Protein AF-A0AAV5DEU9-F1 (afdb_monomer_lite)

Foldseek 3Di:
DDDDDDDPDPVVVVVVVVVCCVVVVDPPVDDPLVDLPSLLVVLLPDAPVVLVVQLPPDVSSVVSSPDLVSLVSNVCVVVPDDDPDPDQPPVNVVVQVVCVGSVSVCVPPVVVVVVVVVVVVVVVVVVVVVVVVVVVVVVVVVVVVVVPDDDPDDDPDDDPPPPPPPPPPDDDDPPPPPPPPPPPDDPPPPDDDD

InterPro domains:
  IPR001810 F-box domain [PF12937] (37-77)
  IPR036047 F-box-like domain superfamily [SSF81383] (37-87)
  IPR044184 F-box protein SNE/GID2 [PTHR47750] (28-158)

Organism: NCBI:txid191504

pLDDT: mean 72.48, std 21.19, range [33.69, 97.69]

Sequence (194 aa):
MGAAPRRPDAGVVVELELRLQLLGGGGAAYNINDNADLLAEILARLDGRSLAAASCVCRLWAAVARRDAVWEALCLRHVGGPPAAPAPGPATRAVVAALGGYRRLYRLCLGPALDRLGRAQAQARAHLSLSLSLSLFSIDCYERLGGGGSGPPPPPGGSQRRRRRCSSSASPSTCRDHIADERLSIDDQSRLGP

Secondary structure (DSSP, 8-state):
---------HHHHHHHHHHHHHHSS------GGG-HHHHHHHHHTS-HHHHHHHHTS-HHHHHHHT-HHHHHHHHHHHH--TTTS----HHHHHHHHHHT-HHHHIIIIIHHHHHHHHHHHHHHHHHHHHHHHHHHHHHHHHHHHHTTS--PPPPS---------------SSS-SSSSSSSSSSSSSSS----

Structure (mmCIF, N/CA/C/O backbone):
data_AF-A0AAV5DEU9-F1
#
_entry.id   AF-A0AAV5DEU9-F1
#
loop_
_atom_site.group_PDB
_atom_site.id
_atom_site.type_symbol
_atom_site.label_atom_id
_atom_site.label_alt_id
_atom_site.label_comp_id
_atom_site.label_asym_id
_atom_site.label_entity_id
_atom_site.label_seq_id
_atom_site.pdbx_PDB_ins_code
_atom_site.Cartn_x
_atom_site.Cartn_y
_atom_site.Cartn_z
_atom_site.occupancy
_atom_site.B_iso_or_equiv
_atom_site.auth_seq_id
_atom_site.auth_comp_id
_atom_site.auth_asym_id
_atom_site.auth_atom_id
_atom_site.pdbx_PDB_model_num
ATOM 1 N N . MET A 1 1 ? 74.224 27.278 -32.678 1.00 41.59 1 MET A N 1
ATOM 2 C CA . MET A 1 1 ? 73.472 27.603 -31.448 1.00 41.59 1 MET A CA 1
ATOM 3 C C . MET A 1 1 ? 72.072 27.015 -31.605 1.00 41.59 1 MET A C 1
ATOM 5 O O . MET A 1 1 ? 71.223 27.641 -32.218 1.00 41.59 1 MET A O 1
ATOM 9 N N . GLY A 1 2 ? 71.893 25.741 -31.238 1.00 42.12 2 GLY A N 1
ATOM 10 C CA . GLY A 1 2 ? 70.666 24.979 -31.504 1.00 42.12 2 GLY A CA 1
ATOM 11 C C . GLY A 1 2 ? 69.741 24.980 -30.291 1.00 42.12 2 GLY A C 1
ATOM 12 O O . GLY A 1 2 ? 70.139 24.521 -29.225 1.00 42.12 2 GLY A O 1
ATOM 13 N N . ALA A 1 3 ? 68.525 25.499 -30.450 1.00 43.94 3 ALA A N 1
ATOM 14 C CA . ALA A 1 3 ? 67.478 25.435 -29.438 1.00 43.94 3 ALA A CA 1
ATOM 15 C C . ALA A 1 3 ? 66.626 24.181 -29.681 1.00 43.94 3 ALA A C 1
ATOM 17 O O . ALA A 1 3 ? 65.886 24.100 -30.659 1.00 43.94 3 ALA A O 1
ATOM 18 N N . ALA A 1 4 ? 66.764 23.187 -28.806 1.00 48.53 4 ALA A N 1
ATOM 19 C CA . ALA A 1 4 ? 65.902 22.013 -28.794 1.00 48.53 4 ALA A CA 1
ATOM 20 C C . ALA A 1 4 ? 64.549 22.368 -28.146 1.00 48.53 4 ALA A C 1
ATOM 22 O O . ALA A 1 4 ? 64.541 22.963 -27.063 1.00 48.53 4 ALA A O 1
ATOM 23 N N . PRO A 1 5 ? 63.403 21.996 -28.742 1.00 47.72 5 PRO A N 1
ATOM 24 C CA . PRO A 1 5 ? 62.121 22.130 -28.070 1.00 47.72 5 PRO A CA 1
ATOM 25 C C . PRO A 1 5 ? 62.042 21.095 -26.943 1.00 47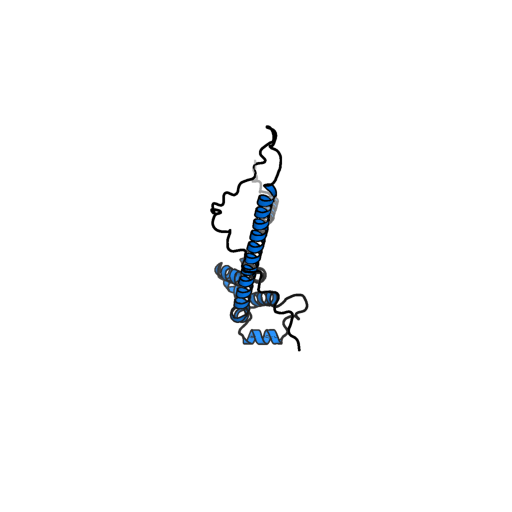.72 5 PRO A C 1
ATOM 27 O O . PRO A 1 5 ? 62.150 19.888 -27.172 1.00 47.72 5 PRO A O 1
ATOM 30 N N . ARG A 1 6 ? 61.874 21.574 -25.706 1.00 51.91 6 ARG A N 1
ATOM 31 C CA . ARG A 1 6 ? 61.597 20.727 -24.544 1.00 51.91 6 ARG A CA 1
ATOM 32 C C . ARG A 1 6 ? 60.280 19.991 -24.781 1.00 51.91 6 ARG A C 1
ATOM 34 O O . ARG A 1 6 ? 59.224 20.613 -24.849 1.00 51.91 6 ARG A O 1
ATOM 41 N N . ARG A 1 7 ? 60.363 18.667 -24.937 1.00 58.84 7 ARG A N 1
ATOM 42 C CA . ARG A 1 7 ? 59.202 17.775 -24.888 1.00 58.84 7 ARG A CA 1
ATOM 43 C C . ARG A 1 7 ? 58.577 17.895 -23.493 1.00 58.84 7 ARG A C 1
ATOM 45 O O . ARG A 1 7 ? 59.328 17.797 -22.526 1.00 58.84 7 ARG A O 1
ATOM 52 N N . PRO A 1 8 ? 57.260 18.111 -23.368 1.00 50.84 8 PRO A N 1
ATOM 53 C CA . PRO A 1 8 ? 56.603 17.999 -22.077 1.00 50.84 8 PRO A CA 1
ATOM 54 C C . PRO A 1 8 ? 56.677 16.541 -21.606 1.00 50.84 8 PRO A C 1
ATOM 56 O O . PRO A 1 8 ? 56.437 15.610 -22.378 1.00 50.84 8 PRO A O 1
ATOM 59 N N . ASP A 1 9 ? 57.063 16.366 -20.347 1.00 51.03 9 ASP A N 1
ATOM 60 C CA . ASP A 1 9 ? 57.244 15.082 -19.685 1.00 51.03 9 ASP A CA 1
ATOM 61 C C . ASP A 1 9 ? 55.947 14.261 -19.715 1.00 51.03 9 ASP A C 1
ATOM 63 O O . ASP A 1 9 ? 54.952 14.595 -19.069 1.00 51.03 9 ASP A O 1
ATOM 67 N N . ALA A 1 10 ? 55.969 13.147 -20.453 1.00 51.91 10 ALA A N 1
ATOM 68 C CA . ALA A 1 10 ? 54.846 12.216 -20.584 1.00 51.91 10 ALA A CA 1
ATOM 69 C C . ALA A 1 10 ? 54.364 11.647 -19.232 1.00 51.91 10 ALA A C 1
ATOM 71 O O . ALA A 1 10 ? 53.233 11.186 -19.134 1.00 51.91 10 ALA A O 1
ATOM 72 N N . GLY A 1 11 ? 55.184 11.719 -18.176 1.00 55.38 11 GLY A N 1
ATOM 73 C CA . GLY A 1 11 ? 54.803 11.309 -16.821 1.00 55.38 11 GLY A CA 1
ATOM 74 C C . GLY A 1 11 ? 53.790 12.242 -16.150 1.00 55.38 11 GLY A C 1
ATOM 75 O O . GLY A 1 11 ? 52.917 11.770 -15.430 1.00 55.38 11 GLY A O 1
ATOM 76 N N . VAL A 1 12 ? 53.836 13.548 -16.437 1.00 55.03 12 VAL A N 1
ATOM 77 C CA . VAL A 1 12 ? 52.898 14.522 -15.846 1.00 55.03 12 VAL A CA 1
ATOM 78 C C . VAL A 1 12 ? 51.528 14.427 -16.513 1.00 55.03 12 VAL A C 1
ATOM 80 O O . VAL A 1 12 ? 50.509 14.637 -15.861 1.00 55.03 12 VAL A O 1
ATOM 83 N N . VAL A 1 13 ? 51.493 14.050 -17.796 1.00 53.91 13 VAL A N 1
ATOM 84 C CA . VAL A 1 13 ? 50.242 13.775 -18.514 1.00 53.91 13 VAL A CA 1
ATOM 85 C C . VAL A 1 13 ? 49.574 12.540 -17.928 1.00 53.91 13 VAL A C 1
ATOM 87 O O . VAL A 1 13 ? 48.403 12.618 -17.599 1.00 53.91 13 VAL A O 1
ATOM 90 N N . VAL A 1 14 ? 50.314 11.451 -17.686 1.00 60.84 14 VAL A N 1
ATOM 91 C CA . VAL A 1 14 ? 49.753 10.242 -17.061 1.00 60.84 14 VAL A CA 1
ATOM 92 C C . VAL A 1 14 ? 49.307 10.511 -15.629 1.00 60.84 14 VAL A C 1
ATOM 94 O O . VAL A 1 14 ? 48.262 10.013 -15.252 1.00 60.84 14 VAL A O 1
ATOM 97 N N . GLU A 1 15 ? 50.012 11.324 -14.839 1.00 61.03 15 GLU A N 1
ATOM 98 C CA . GLU A 1 15 ? 49.572 11.654 -13.477 1.00 61.03 15 GLU A CA 1
ATOM 99 C C . GLU A 1 15 ? 48.370 12.608 -13.450 1.00 61.03 15 GLU A C 1
ATOM 101 O O . GLU A 1 15 ? 47.496 12.465 -12.598 1.00 61.03 15 GLU A O 1
ATOM 106 N N . LEU A 1 16 ? 48.262 13.539 -14.404 1.00 57.25 16 LEU A N 1
ATOM 107 C CA . LEU A 1 16 ? 47.077 14.382 -14.565 1.00 57.25 16 LEU A CA 1
ATOM 108 C C . LEU A 1 16 ? 45.888 13.587 -15.126 1.00 57.25 16 LEU A C 1
ATOM 110 O O . LEU A 1 16 ? 44.764 13.821 -14.698 1.00 57.25 16 LEU A O 1
ATOM 114 N N . GLU A 1 17 ? 46.130 12.617 -16.010 1.00 57.03 17 GLU A N 1
ATOM 115 C CA . GLU A 1 17 ? 45.147 11.655 -16.522 1.00 57.03 17 GLU A CA 1
ATOM 116 C C . GLU A 1 17 ? 44.700 10.697 -15.410 1.00 57.03 17 GLU A C 1
ATOM 118 O O . GLU A 1 17 ? 43.509 10.466 -15.249 1.00 57.03 17 GLU A O 1
ATOM 123 N N . LEU A 1 18 ? 45.624 10.221 -14.567 1.00 59.75 18 LEU A N 1
ATOM 124 C CA . LEU A 1 18 ? 45.350 9.391 -13.391 1.00 59.75 18 LEU A CA 1
ATOM 125 C C . LEU A 1 18 ? 44.600 10.199 -12.326 1.00 59.75 18 LEU A C 1
ATOM 127 O O . LEU A 1 18 ? 43.695 9.682 -11.681 1.00 59.75 18 LEU A O 1
ATOM 131 N N . ARG A 1 19 ? 44.913 11.493 -12.169 1.00 59.94 19 ARG A N 1
ATOM 132 C CA . ARG A 1 19 ? 44.160 12.425 -11.316 1.00 59.94 19 ARG A CA 1
ATOM 133 C C . ARG A 1 19 ? 42.816 12.813 -11.920 1.00 59.94 19 ARG A C 1
ATOM 135 O O . ARG A 1 19 ? 41.892 13.013 -11.150 1.00 59.94 19 ARG A O 1
ATOM 142 N N . LEU A 1 20 ? 42.653 12.862 -13.240 1.00 62.03 20 LEU A N 1
ATOM 143 C CA . LEU A 1 20 ? 41.355 13.001 -13.914 1.00 62.03 20 LEU A CA 1
ATOM 144 C C . LEU A 1 20 ? 40.559 11.691 -13.896 1.00 62.03 20 LEU A C 1
ATOM 146 O O . LEU A 1 20 ? 39.341 11.738 -13.906 1.00 62.03 20 LEU A O 1
ATOM 150 N N . GLN A 1 21 ? 41.204 10.534 -13.783 1.00 58.78 21 GLN A N 1
ATOM 151 C CA . GLN A 1 21 ? 40.562 9.236 -13.559 1.00 58.78 21 GLN A CA 1
ATOM 152 C C . GLN A 1 21 ? 40.243 8.999 -12.074 1.00 58.78 21 GLN A C 1
ATOM 154 O O . GLN A 1 21 ? 39.318 8.256 -11.776 1.00 58.78 21 GLN A O 1
ATOM 159 N N . LEU A 1 22 ? 40.945 9.657 -11.141 1.00 56.88 22 LEU A N 1
ATOM 160 C CA . LEU A 1 22 ? 40.665 9.626 -9.695 1.00 56.88 22 LEU A CA 1
ATOM 161 C C . LEU A 1 22 ? 39.706 10.739 -9.234 1.00 56.88 22 LEU A C 1
ATOM 163 O O . LEU A 1 22 ? 38.904 10.499 -8.339 1.00 56.88 22 LEU A O 1
ATOM 167 N N . LEU A 1 23 ? 39.738 11.934 -9.840 1.00 56.38 23 LEU A N 1
ATOM 168 C CA . LEU A 1 23 ? 38.740 13.000 -9.625 1.00 56.38 23 LEU A CA 1
ATOM 169 C C . LEU A 1 23 ? 37.547 12.910 -10.591 1.00 56.38 23 LEU A C 1
ATOM 171 O O . LEU A 1 23 ? 36.468 13.391 -10.259 1.00 56.38 23 LEU A O 1
ATOM 175 N N . GLY A 1 24 ? 37.718 12.310 -11.769 1.00 51.12 24 GLY A N 1
ATOM 176 C CA . GLY A 1 24 ? 36.648 11.994 -12.731 1.00 51.12 24 GLY A CA 1
ATOM 177 C C . GLY A 1 24 ? 36.222 10.523 -12.697 1.00 51.12 24 GLY A C 1
ATOM 178 O O . GLY A 1 24 ? 35.394 10.090 -13.497 1.00 51.12 24 GLY A O 1
ATOM 179 N N . GLY A 1 25 ? 36.750 9.759 -11.740 1.00 50.16 25 GLY A N 1
ATOM 180 C CA . GLY A 1 25 ? 36.356 8.392 -11.431 1.00 50.16 25 GLY A CA 1
ATOM 181 C C . GLY A 1 25 ? 35.043 8.348 -10.674 1.00 50.16 25 GLY A C 1
ATOM 182 O O . GLY A 1 25 ? 35.015 8.159 -9.464 1.00 50.16 25 GLY A O 1
ATOM 183 N N . GLY A 1 26 ? 33.950 8.494 -11.416 1.00 51.03 26 GLY A N 1
ATOM 184 C CA . GLY A 1 26 ? 32.747 7.721 -11.139 1.00 51.03 26 GLY A CA 1
ATOM 185 C C . GLY A 1 26 ? 32.081 7.996 -9.798 1.00 51.03 26 GLY A C 1
ATOM 186 O O . GLY A 1 26 ? 31.628 7.065 -9.138 1.00 51.03 26 GLY A O 1
ATOM 187 N N . GLY A 1 27 ? 31.896 9.265 -9.441 1.00 54.03 27 GLY A N 1
ATOM 188 C CA . GLY A 1 27 ? 30.709 9.636 -8.679 1.00 54.03 27 GLY A CA 1
ATOM 189 C C . GLY A 1 27 ? 29.481 9.395 -9.556 1.00 54.03 27 GLY A C 1
ATOM 190 O O . GLY A 1 27 ? 28.853 10.352 -9.997 1.00 54.03 27 GLY A O 1
ATOM 191 N N . ALA A 1 28 ? 29.187 8.134 -9.893 1.00 63.53 28 ALA A N 1
ATOM 192 C CA . ALA A 1 28 ? 27.924 7.763 -10.493 1.00 63.53 28 ALA A CA 1
ATOM 193 C C . ALA A 1 28 ? 26.878 8.222 -9.486 1.00 63.53 28 ALA A C 1
ATOM 195 O O . ALA A 1 28 ? 26.737 7.629 -8.415 1.00 63.53 28 ALA A O 1
ATOM 196 N N . ALA A 1 29 ? 26.248 9.362 -9.773 1.00 70.88 29 ALA A N 1
ATOM 197 C CA . ALA A 1 29 ? 25.162 9.866 -8.965 1.00 70.88 29 ALA A CA 1
ATOM 198 C C . ALA A 1 29 ? 24.186 8.703 -8.825 1.00 70.88 29 ALA A C 1
ATOM 200 O O . ALA A 1 29 ? 23.680 8.199 -9.828 1.00 70.88 29 ALA A O 1
ATOM 201 N N . TYR A 1 30 ? 24.024 8.208 -7.598 1.00 81.12 30 TYR A N 1
ATOM 202 C CA . TYR A 1 30 ? 23.186 7.052 -7.354 1.00 81.12 30 TYR A CA 1
ATOM 203 C C . TYR A 1 30 ? 21.778 7.428 -7.811 1.00 81.12 30 TYR A C 1
ATOM 205 O O . TYR A 1 30 ? 21.137 8.327 -7.264 1.00 81.12 30 TYR A O 1
ATOM 213 N N . ASN A 1 31 ? 21.300 6.785 -8.868 1.00 87.12 31 ASN A N 1
ATOM 214 C CA . ASN A 1 31 ? 19.936 6.969 -9.308 1.00 87.12 31 ASN A CA 1
ATOM 215 C C . ASN A 1 31 ? 19.139 5.770 -8.817 1.00 87.12 31 ASN A C 1
ATOM 217 O O . ASN A 1 31 ? 19.378 4.624 -9.198 1.00 87.12 31 ASN A O 1
ATOM 221 N N . ILE A 1 32 ? 18.162 6.038 -7.956 1.00 88.69 32 ILE A N 1
ATOM 222 C CA . ILE A 1 32 ? 17.246 5.015 -7.442 1.00 88.69 32 ILE A CA 1
ATOM 223 C C . ILE A 1 32 ? 16.530 4.258 -8.573 1.00 88.69 32 ILE A C 1
ATOM 225 O O . ILE A 1 32 ? 16.132 3.110 -8.401 1.00 88.69 32 ILE A O 1
ATOM 229 N N . ASN A 1 33 ? 16.400 4.882 -9.747 1.00 91.38 33 ASN A N 1
ATOM 230 C CA . ASN A 1 33 ? 15.772 4.284 -10.919 1.00 91.38 33 ASN A CA 1
ATOM 231 C C . ASN A 1 33 ? 16.645 3.231 -11.622 1.00 91.38 33 ASN A C 1
ATOM 233 O O . ASN A 1 33 ? 16.109 2.442 -12.394 1.00 91.38 33 ASN A O 1
ATOM 237 N N . ASP A 1 34 ? 17.946 3.168 -11.341 1.00 92.50 34 ASP A N 1
ATOM 238 C CA . ASP A 1 34 ? 18.833 2.175 -11.966 1.00 92.50 34 ASP A CA 1
ATOM 239 C C . ASP A 1 34 ? 18.711 0.798 -11.296 1.00 92.50 34 ASP A C 1
ATOM 241 O O . ASP A 1 34 ? 19.109 -0.220 -11.855 1.00 92.50 34 ASP A O 1
ATOM 245 N N . ASN A 1 35 ? 18.106 0.746 -10.105 1.00 91.56 35 ASN A N 1
ATOM 246 C CA . ASN A 1 35 ? 18.020 -0.452 -9.280 1.00 91.56 35 ASN A CA 1
ATOM 247 C C . ASN A 1 35 ? 16.555 -0.823 -9.020 1.00 91.56 35 ASN A C 1
ATOM 249 O O . ASN A 1 35 ? 15.957 -0.445 -8.010 1.00 91.56 35 ASN A O 1
ATOM 253 N N . ALA A 1 36 ? 15.964 -1.596 -9.934 1.00 92.62 36 ALA A N 1
ATOM 254 C CA . ALA A 1 36 ? 14.559 -1.999 -9.844 1.00 92.62 36 ALA A CA 1
ATOM 255 C C . ALA A 1 36 ? 14.241 -2.862 -8.608 1.00 92.62 36 ALA A C 1
ATOM 257 O O . ALA A 1 36 ? 13.103 -2.846 -8.136 1.00 92.62 36 ALA A O 1
ATOM 258 N N . ASP A 1 37 ? 15.222 -3.600 -8.085 1.00 92.50 37 ASP A N 1
ATOM 259 C CA . ASP A 1 37 ? 15.049 -4.459 -6.909 1.00 92.50 37 ASP A CA 1
ATOM 260 C C . ASP A 1 37 ? 15.033 -3.646 -5.612 1.00 92.50 37 ASP A C 1
ATOM 262 O O . ASP A 1 37 ? 14.135 -3.829 -4.791 1.00 92.50 37 ASP A O 1
ATOM 266 N N . LEU A 1 38 ? 15.930 -2.658 -5.481 1.00 93.25 38 LEU A N 1
ATOM 267 C CA . LEU A 1 38 ? 15.875 -1.681 -4.387 1.00 93.25 38 LEU A CA 1
ATOM 268 C C . LEU A 1 38 ? 14.555 -0.907 -4.416 1.00 93.25 38 LEU A C 1
ATOM 270 O O . LEU A 1 38 ? 13.908 -0.731 -3.384 1.00 93.25 38 LEU A O 1
ATOM 274 N N . LEU A 1 39 ? 14.112 -0.491 -5.606 1.00 95.06 39 LEU A N 1
ATOM 275 C CA . LEU A 1 39 ? 12.820 0.166 -5.756 1.00 95.06 39 LEU A CA 1
ATOM 276 C C . LEU A 1 39 ? 11.667 -0.757 -5.325 1.00 95.06 39 LEU A C 1
ATOM 278 O O . LEU A 1 39 ? 10.753 -0.304 -4.639 1.00 95.06 39 LEU A O 1
ATOM 282 N N . ALA A 1 40 ? 11.706 -2.046 -5.675 1.00 94.19 40 ALA A N 1
ATOM 283 C CA . ALA A 1 40 ? 10.691 -3.014 -5.259 1.00 94.19 40 ALA A CA 1
ATOM 284 C C . ALA A 1 40 ? 10.647 -3.178 -3.733 1.00 94.19 40 ALA A C 1
ATOM 286 O O . ALA A 1 40 ? 9.559 -3.212 -3.158 1.00 94.19 40 ALA A O 1
ATOM 287 N N . GLU A 1 41 ? 11.805 -3.220 -3.076 1.00 93.81 41 GLU A N 1
ATOM 288 C CA . GLU A 1 41 ? 11.908 -3.324 -1.619 1.00 93.81 41 GLU A CA 1
ATOM 289 C C . GLU A 1 41 ? 11.364 -2.074 -0.910 1.00 93.81 41 GLU A C 1
ATOM 291 O O . GLU A 1 41 ? 10.638 -2.171 0.082 1.00 93.81 41 GLU A O 1
ATOM 296 N N . ILE A 1 42 ? 11.667 -0.884 -1.437 1.00 93.75 42 ILE A N 1
ATOM 297 C CA . ILE A 1 42 ? 11.144 0.383 -0.911 1.00 93.75 42 ILE A CA 1
ATOM 298 C C . ILE A 1 42 ? 9.624 0.435 -1.080 1.00 93.75 42 ILE A C 1
ATOM 300 O O . ILE A 1 42 ? 8.905 0.709 -0.117 1.00 93.75 42 ILE A O 1
ATOM 304 N N . LEU A 1 43 ? 9.116 0.122 -2.276 1.00 94.44 43 LEU A N 1
ATOM 305 C CA . LEU A 1 43 ? 7.679 0.124 -2.546 1.00 94.44 43 LEU A CA 1
ATOM 306 C C . LEU A 1 43 ? 6.932 -0.934 -1.719 1.00 94.44 43 LEU A C 1
ATOM 308 O O . LEU A 1 43 ? 5.803 -0.682 -1.305 1.00 94.44 43 LEU A O 1
ATOM 312 N N . ALA A 1 44 ? 7.560 -2.070 -1.403 1.00 92.00 44 ALA A N 1
ATOM 313 C CA . ALA A 1 44 ? 6.980 -3.109 -0.548 1.00 92.00 44 ALA A CA 1
ATOM 314 C C . ALA A 1 44 ? 6.750 -2.643 0.901 1.00 92.00 44 ALA A C 1
ATOM 316 O O . ALA A 1 44 ? 5.904 -3.195 1.607 1.00 92.00 44 ALA A O 1
ATOM 317 N N . ARG A 1 45 ? 7.464 -1.601 1.353 1.00 91.50 45 ARG A N 1
ATOM 318 C CA . ARG A 1 45 ? 7.258 -0.992 2.676 1.00 91.50 45 ARG A CA 1
ATOM 319 C C . ARG A 1 45 ? 6.091 -0.005 2.709 1.00 91.50 45 ARG A C 1
ATOM 321 O O . ARG A 1 45 ? 5.628 0.319 3.801 1.00 91.50 45 ARG A O 1
ATOM 328 N N . LEU A 1 46 ? 5.564 0.430 1.568 1.00 91.75 46 LEU A N 1
ATOM 329 C CA . LEU A 1 46 ? 4.450 1.377 1.519 1.00 91.75 46 LEU A CA 1
ATOM 330 C C . LEU A 1 46 ? 3.098 0.712 1.827 1.00 91.75 46 LEU A C 1
ATOM 332 O O . LEU A 1 46 ? 2.958 -0.512 1.847 1.00 91.75 46 LEU A O 1
ATOM 336 N N . ASP A 1 47 ? 2.085 1.521 2.124 1.00 90.06 47 ASP A N 1
ATOM 337 C CA . ASP A 1 47 ? 0.682 1.105 2.126 1.00 90.06 47 ASP A CA 1
ATOM 338 C C . ASP A 1 47 ? 0.080 1.211 0.712 1.00 90.06 47 ASP A C 1
ATOM 340 O O . ASP A 1 47 ? 0.643 1.843 -0.184 1.00 90.06 47 ASP A O 1
ATOM 344 N N . GLY A 1 48 ? -1.086 0.596 0.494 1.00 90.00 48 GLY A N 1
ATOM 345 C CA . GLY A 1 48 ? -1.676 0.504 -0.843 1.00 90.00 48 GLY A CA 1
ATOM 346 C C . GLY A 1 48 ? -1.987 1.859 -1.488 1.00 90.00 48 GLY A C 1
ATOM 347 O O . GLY A 1 48 ? -1.891 1.974 -2.710 1.00 90.00 48 GLY A O 1
ATOM 348 N N . ARG A 1 49 ? -2.316 2.896 -0.699 1.00 90.69 49 ARG A N 1
ATOM 349 C CA . ARG A 1 49 ? -2.594 4.241 -1.233 1.00 90.69 49 ARG A CA 1
ATOM 350 C C . ARG A 1 49 ? -1.308 4.936 -1.663 1.00 90.69 49 ARG A C 1
ATOM 352 O O . ARG A 1 49 ? -1.247 5.467 -2.771 1.00 90.69 49 ARG A O 1
ATOM 359 N N . SER A 1 50 ? -0.267 4.874 -0.835 1.00 93.69 50 SER A N 1
ATOM 360 C CA . SER A 1 50 ? 1.045 5.436 -1.179 1.00 93.69 50 SER A CA 1
ATOM 361 C C . SER A 1 50 ? 1.679 4.726 -2.372 1.00 93.69 50 SER A C 1
ATOM 363 O O . SER A 1 50 ? 2.283 5.374 -3.219 1.00 93.69 50 SER A O 1
ATOM 365 N N . LEU A 1 51 ? 1.485 3.413 -2.503 1.00 93.56 51 LEU A N 1
ATOM 366 C CA . LEU A 1 51 ? 1.951 2.648 -3.659 1.00 93.56 51 LEU A CA 1
ATOM 367 C C . LEU A 1 51 ? 1.231 3.076 -4.952 1.00 93.56 51 LEU A C 1
ATOM 369 O O . LEU A 1 51 ? 1.868 3.205 -5.999 1.00 93.56 51 LEU A O 1
ATOM 373 N N . ALA A 1 52 ? -0.073 3.374 -4.885 1.00 92.31 52 ALA A N 1
ATOM 374 C CA . ALA A 1 52 ? -0.805 3.943 -6.016 1.00 92.31 52 ALA A CA 1
ATOM 375 C C . ALA A 1 52 ? -0.251 5.321 -6.419 1.00 92.31 52 ALA A C 1
ATOM 377 O O . ALA A 1 52 ? 0.004 5.543 -7.600 1.00 92.31 52 ALA A O 1
ATOM 378 N N . ALA A 1 53 ? 0.019 6.206 -5.456 1.00 96.31 53 ALA A N 1
ATOM 379 C CA . ALA A 1 53 ? 0.641 7.503 -5.729 1.00 96.31 53 ALA A CA 1
ATOM 380 C C . ALA A 1 53 ? 2.055 7.357 -6.326 1.00 96.31 53 ALA A C 1
ATOM 382 O O . ALA A 1 53 ? 2.379 7.999 -7.323 1.00 96.31 53 ALA A O 1
ATOM 383 N N . ALA A 1 54 ? 2.871 6.452 -5.780 1.00 95.12 54 ALA A N 1
ATOM 384 C CA . ALA A 1 54 ? 4.215 6.156 -6.271 1.00 95.12 54 ALA A CA 1
ATOM 385 C C . ALA A 1 54 ? 4.202 5.628 -7.717 1.00 95.12 54 ALA A C 1
ATOM 387 O O . ALA A 1 54 ? 5.070 5.967 -8.520 1.00 95.12 54 ALA A O 1
ATOM 388 N N . SER A 1 55 ? 3.180 4.853 -8.093 1.00 95.00 55 SER A N 1
ATOM 389 C CA . SER A 1 55 ? 3.028 4.357 -9.465 1.00 95.00 55 SER A CA 1
ATOM 390 C C . SER A 1 55 ? 2.837 5.470 -10.506 1.00 95.00 55 SER A C 1
ATOM 392 O O . SER A 1 55 ? 3.077 5.239 -11.689 1.00 95.00 55 SER A O 1
ATOM 394 N N . CYS A 1 56 ? 2.460 6.678 -10.080 1.00 96.19 56 CYS A N 1
ATOM 395 C CA . CYS A 1 56 ? 2.271 7.833 -10.954 1.00 96.19 56 CYS A CA 1
ATOM 396 C C . CYS A 1 56 ? 3.563 8.624 -11.220 1.00 96.19 56 CYS A C 1
ATOM 398 O O . CYS A 1 56 ? 3.546 9.516 -12.061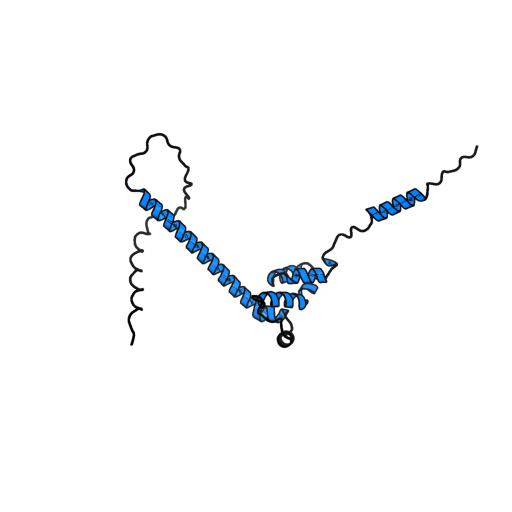 1.00 96.19 56 CYS A O 1
ATOM 400 N N . VAL A 1 57 ? 4.671 8.321 -10.530 1.00 95.94 57 VAL A N 1
ATOM 401 C CA . VAL A 1 57 ? 5.923 9.094 -10.639 1.00 95.94 57 VAL A CA 1
ATOM 402 C C . VAL A 1 57 ? 6.558 8.940 -12.022 1.00 95.94 57 VAL A C 1
ATOM 404 O O . VAL A 1 57 ? 6.882 9.925 -12.679 1.00 95.94 57 VAL A O 1
ATOM 407 N N . CYS A 1 58 ? 6.743 7.701 -12.484 1.00 95.19 58 CYS A N 1
ATOM 408 C CA . CYS A 1 58 ? 7.271 7.405 -13.815 1.00 95.19 58 CYS A CA 1
ATOM 409 C C . CYS A 1 58 ? 6.914 5.973 -14.253 1.00 95.19 58 CYS A C 1
ATOM 411 O O . CYS A 1 58 ? 6.400 5.166 -13.474 1.00 95.19 58 CYS A O 1
ATOM 413 N N . ARG A 1 59 ? 7.216 5.619 -15.511 1.00 96.00 59 ARG A N 1
ATOM 414 C CA . ARG A 1 59 ? 6.873 4.297 -16.077 1.00 96.00 59 ARG A CA 1
ATOM 415 C C . ARG A 1 59 ? 7.561 3.136 -15.352 1.00 96.00 59 ARG A C 1
ATOM 417 O O . ARG A 1 59 ? 6.947 2.078 -15.219 1.00 96.00 59 ARG A O 1
ATOM 424 N N . LEU A 1 60 ? 8.794 3.333 -14.877 1.00 95.88 60 LEU A N 1
ATOM 425 C CA . LEU A 1 60 ? 9.526 2.324 -14.109 1.00 95.88 60 LEU A CA 1
ATOM 426 C C . LEU A 1 60 ? 8.823 2.043 -12.780 1.00 95.88 60 LEU A C 1
ATOM 428 O O . LEU A 1 60 ? 8.519 0.892 -12.482 1.00 95.88 60 LEU A O 1
ATOM 432 N N . TRP A 1 61 ? 8.499 3.088 -12.020 1.00 97.00 61 TRP A N 1
ATOM 433 C CA . TRP A 1 61 ? 7.799 2.957 -10.743 1.00 97.00 61 TRP A CA 1
ATOM 434 C C . TRP A 1 61 ? 6.434 2.311 -10.935 1.00 97.00 61 TRP A C 1
ATOM 436 O O . TRP A 1 61 ? 6.079 1.394 -10.200 1.00 97.00 61 TRP A O 1
ATOM 446 N N . ALA A 1 62 ? 5.713 2.694 -11.992 1.00 96.12 62 ALA A N 1
ATOM 447 C CA . ALA A 1 62 ? 4.468 2.044 -12.375 1.00 96.12 62 ALA A CA 1
ATOM 448 C C . ALA A 1 62 ? 4.654 0.541 -12.652 1.00 96.12 62 ALA A C 1
ATOM 450 O O . ALA A 1 62 ? 3.809 -0.266 -12.269 1.00 96.12 62 ALA A O 1
ATOM 451 N N . ALA A 1 63 ? 5.735 0.150 -13.333 1.00 96.00 63 ALA A N 1
ATOM 452 C CA . ALA A 1 63 ? 6.031 -1.248 -13.636 1.00 96.00 63 ALA A CA 1
ATOM 453 C C . ALA A 1 63 ? 6.411 -2.048 -12.384 1.00 96.00 63 ALA A C 1
ATOM 455 O O . ALA A 1 63 ? 5.882 -3.141 -12.185 1.00 96.00 63 ALA A O 1
ATOM 456 N N . VAL A 1 64 ? 7.262 -1.496 -11.517 1.00 95.62 64 VAL A N 1
ATOM 457 C CA . VAL A 1 64 ? 7.678 -2.151 -10.270 1.00 95.62 64 VAL A CA 1
ATOM 458 C C . VAL A 1 64 ? 6.507 -2.266 -9.292 1.00 95.62 64 VAL A C 1
ATOM 460 O O . VAL A 1 64 ? 6.264 -3.347 -8.766 1.00 95.62 64 VAL A O 1
ATOM 463 N N . ALA A 1 65 ? 5.696 -1.217 -9.146 1.00 95.19 65 ALA A N 1
ATOM 464 C CA . ALA A 1 65 ? 4.483 -1.216 -8.327 1.00 95.19 65 ALA A CA 1
ATOM 465 C C . ALA A 1 65 ? 3.428 -2.249 -8.775 1.00 95.19 65 ALA A C 1
ATOM 467 O O . ALA A 1 65 ? 2.533 -2.602 -8.007 1.00 95.19 65 ALA A O 1
ATOM 468 N N . ARG A 1 66 ? 3.494 -2.745 -10.018 1.00 92.44 66 ARG A N 1
ATOM 469 C CA . ARG A 1 66 ? 2.602 -3.805 -10.519 1.00 92.44 66 ARG A CA 1
ATOM 470 C C . ARG A 1 66 ? 3.099 -5.221 -10.226 1.00 92.44 66 ARG A C 1
ATOM 472 O O . ARG A 1 66 ? 2.308 -6.144 -10.393 1.00 92.44 66 ARG A O 1
ATOM 479 N N . ARG A 1 67 ? 4.359 -5.410 -9.819 1.00 93.56 67 ARG A N 1
ATOM 480 C CA . ARG A 1 67 ? 4.920 -6.739 -9.526 1.00 93.56 67 ARG A CA 1
ATOM 481 C C . ARG A 1 67 ? 4.208 -7.355 -8.323 1.00 93.56 67 ARG A C 1
ATOM 483 O O . ARG A 1 67 ? 4.112 -6.721 -7.275 1.00 93.56 67 ARG A O 1
ATOM 490 N N . ASP A 1 68 ? 3.770 -8.606 -8.448 1.00 90.75 68 ASP A N 1
ATOM 491 C CA . ASP A 1 68 ? 3.033 -9.293 -7.379 1.00 90.75 68 ASP A CA 1
ATOM 492 C C . ASP A 1 68 ? 3.853 -9.467 -6.094 1.00 90.75 68 ASP A C 1
ATOM 494 O O . ASP A 1 68 ? 3.274 -9.405 -5.017 1.00 90.75 68 ASP A O 1
ATOM 498 N N . ALA A 1 69 ? 5.184 -9.575 -6.178 1.00 90.19 69 ALA A N 1
ATOM 499 C CA . ALA A 1 69 ? 6.065 -9.667 -5.007 1.00 90.19 69 ALA A CA 1
ATOM 500 C C . ALA A 1 69 ? 5.946 -8.452 -4.061 1.00 90.19 69 ALA A C 1
ATOM 502 O O . ALA A 1 69 ? 5.997 -8.599 -2.841 1.00 90.19 69 ALA A O 1
ATOM 503 N N . VAL A 1 70 ? 5.726 -7.252 -4.615 1.00 93.75 70 VAL A N 1
ATOM 504 C CA . VAL A 1 70 ? 5.521 -6.026 -3.823 1.00 93.75 70 VAL A CA 1
ATOM 505 C C . VAL A 1 70 ? 4.206 -6.117 -3.045 1.00 93.75 70 VAL A C 1
ATOM 507 O O . VAL A 1 70 ? 4.139 -5.774 -1.865 1.00 93.75 70 VAL A O 1
ATOM 510 N N . TRP A 1 71 ? 3.159 -6.636 -3.692 1.00 92.38 71 TRP A N 1
ATOM 511 C CA . TRP A 1 71 ? 1.854 -6.844 -3.067 1.00 92.38 71 TRP A CA 1
ATOM 512 C C . TRP A 1 71 ? 1.853 -8.021 -2.089 1.00 92.38 71 TRP A C 1
ATOM 514 O O . TRP A 1 71 ? 1.151 -7.944 -1.088 1.00 92.38 71 TRP A O 1
ATOM 524 N N . GLU A 1 72 ? 2.630 -9.077 -2.334 1.00 90.81 72 GLU A N 1
ATOM 525 C CA . GLU A 1 72 ? 2.821 -10.201 -1.410 1.00 90.81 72 GLU A CA 1
ATOM 526 C C . GLU A 1 72 ? 3.396 -9.706 -0.086 1.00 90.81 72 GLU A C 1
ATOM 528 O O . GLU A 1 72 ? 2.768 -9.889 0.955 1.00 90.81 72 GLU A O 1
ATOM 533 N N . ALA A 1 73 ? 4.525 -8.991 -0.126 1.00 89.50 73 ALA A N 1
ATOM 534 C CA . ALA A 1 73 ? 5.149 -8.416 1.063 1.00 89.50 73 ALA A CA 1
ATOM 535 C C . ALA A 1 73 ? 4.185 -7.496 1.834 1.00 89.50 73 ALA A C 1
ATOM 537 O O . ALA A 1 73 ? 4.073 -7.582 3.060 1.00 89.50 73 ALA A O 1
ATOM 538 N N . LEU A 1 74 ? 3.419 -6.674 1.110 1.00 88.44 74 LEU A N 1
ATOM 539 C CA . LEU A 1 74 ? 2.389 -5.827 1.699 1.00 88.44 74 LEU A CA 1
ATOM 540 C C . LEU A 1 74 ? 1.293 -6.668 2.371 1.00 88.44 74 LEU A C 1
ATOM 542 O O . LEU A 1 74 ? 0.948 -6.404 3.521 1.00 88.44 74 LEU A O 1
ATOM 546 N N . CYS A 1 75 ? 0.735 -7.675 1.699 1.00 87.94 75 CYS A N 1
ATOM 547 C CA . CYS A 1 75 ? -0.335 -8.514 2.247 1.00 87.94 75 CYS A CA 1
ATOM 548 C C . CYS A 1 75 ? 0.134 -9.293 3.483 1.00 87.94 75 CYS A C 1
ATOM 550 O O . CYS A 1 75 ? -0.560 -9.304 4.500 1.00 87.94 75 CYS A O 1
ATOM 552 N N . LEU A 1 76 ? 1.328 -9.884 3.423 1.00 85.81 76 LEU A N 1
ATOM 553 C CA . LEU A 1 76 ? 1.906 -10.656 4.521 1.00 85.81 76 LEU A CA 1
ATOM 554 C C . LEU A 1 76 ? 2.197 -9.799 5.750 1.00 85.81 76 LEU A C 1
ATOM 556 O O . LEU A 1 76 ? 2.038 -10.290 6.859 1.00 85.81 76 LEU A O 1
ATOM 560 N N . ARG A 1 77 ? 2.518 -8.511 5.592 1.00 83.19 77 ARG A N 1
ATOM 561 C CA . ARG A 1 77 ? 2.648 -7.593 6.735 1.00 83.19 77 ARG A CA 1
ATOM 562 C C . ARG A 1 77 ? 1.335 -7.386 7.494 1.00 83.19 77 ARG A C 1
ATOM 564 O O . ARG A 1 77 ? 1.360 -7.171 8.698 1.00 83.19 77 ARG A O 1
ATOM 571 N N . HIS A 1 78 ? 0.199 -7.394 6.798 1.00 76.88 78 HIS A N 1
ATOM 572 C CA . HIS A 1 78 ? -1.103 -7.148 7.429 1.00 76.88 78 HIS A CA 1
ATOM 573 C C . HIS A 1 78 ? -1.745 -8.430 7.971 1.00 76.88 78 HIS A C 1
ATOM 575 O O . HIS A 1 78 ? -2.492 -8.366 8.942 1.00 76.88 78 HIS A O 1
ATOM 581 N N . VAL A 1 79 ? -1.475 -9.579 7.344 1.00 67.69 79 VAL A N 1
ATOM 582 C CA . VAL A 1 79 ? -1.992 -10.892 7.775 1.00 67.69 79 VAL A CA 1
ATOM 583 C C . VAL A 1 79 ? -1.055 -11.563 8.788 1.00 67.69 79 VAL A C 1
ATOM 585 O O . VAL A 1 79 ? -1.513 -12.287 9.669 1.00 67.69 79 VAL A O 1
ATOM 588 N N . GLY A 1 80 ? 0.246 -11.282 8.715 1.00 58.25 80 GLY A N 1
ATOM 589 C CA . GLY A 1 80 ? 1.251 -11.661 9.703 1.00 58.25 80 GLY A CA 1
ATOM 590 C C . GLY A 1 80 ? 1.160 -10.785 10.949 1.00 58.25 80 GLY A C 1
ATOM 591 O O . GLY A 1 80 ? 1.996 -9.914 11.170 1.00 58.25 80 GLY A O 1
ATOM 592 N N . GLY A 1 81 ? 0.126 -11.012 11.761 1.00 55.78 81 GLY A N 1
ATOM 593 C CA . GLY A 1 81 ? 0.149 -10.652 13.182 1.00 55.78 81 GLY A CA 1
ATOM 594 C C . GLY A 1 81 ? 1.253 -11.421 13.943 1.00 55.78 81 GLY A C 1
ATOM 595 O O . GLY A 1 81 ? 1.959 -12.207 13.316 1.00 55.78 81 GLY A O 1
ATOM 596 N N . PRO A 1 82 ? 1.423 -11.196 15.267 1.00 45.41 82 PRO A N 1
ATOM 597 C CA . PRO A 1 82 ? 2.579 -11.620 16.092 1.00 45.41 82 PRO A CA 1
ATOM 598 C C . PRO A 1 82 ? 3.046 -13.072 15.846 1.00 45.41 82 PRO A C 1
ATOM 600 O O . PRO A 1 82 ? 2.228 -13.869 15.398 1.00 45.41 82 PRO A O 1
ATOM 603 N N . PRO A 1 83 ? 4.319 -13.429 16.158 1.00 48.12 83 PRO A N 1
ATOM 604 C CA . PRO A 1 83 ? 5.167 -14.466 15.518 1.00 48.12 83 PRO A CA 1
ATOM 605 C C . PRO A 1 83 ? 4.705 -15.932 15.683 1.00 48.12 83 PRO A C 1
ATOM 607 O O . PRO A 1 83 ? 5.465 -16.810 16.076 1.00 48.12 83 PRO A O 1
ATOM 610 N N . ALA A 1 84 ? 3.444 -16.206 15.383 1.00 46.72 84 ALA A N 1
ATOM 611 C CA . ALA A 1 84 ? 2.781 -17.495 15.491 1.00 46.72 84 ALA A CA 1
ATOM 612 C C . ALA A 1 84 ? 2.009 -17.853 14.209 1.00 46.72 84 ALA A C 1
ATOM 614 O O . ALA A 1 84 ? 1.556 -18.987 14.072 1.00 46.72 84 ALA A O 1
ATOM 615 N N . ALA A 1 85 ? 1.863 -16.924 13.255 1.00 55.19 85 ALA A N 1
ATOM 616 C CA . ALA A 1 85 ? 1.287 -17.240 11.956 1.00 55.19 85 ALA A CA 1
ATOM 617 C C . ALA A 1 85 ? 2.347 -17.946 11.086 1.00 55.19 85 ALA A C 1
ATOM 619 O O . ALA A 1 85 ? 3.384 -17.340 10.794 1.00 55.19 85 ALA A O 1
ATOM 620 N N . PRO A 1 86 ? 2.130 -19.210 10.673 1.00 55.19 86 PRO A N 1
ATOM 621 C CA . PRO A 1 86 ? 3.052 -19.889 9.778 1.00 55.19 86 PRO A CA 1
ATOM 622 C C . PRO A 1 86 ? 3.161 -19.098 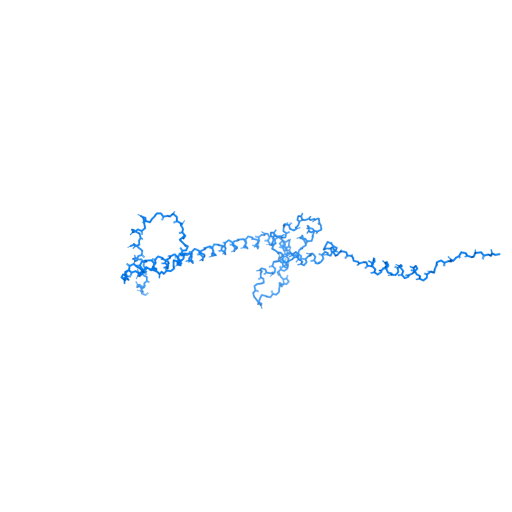8.473 1.00 55.19 86 PRO A C 1
ATOM 624 O O . PRO A 1 86 ? 2.166 -18.566 7.970 1.00 55.19 86 PRO A O 1
ATOM 627 N N . ALA A 1 87 ? 4.379 -19.028 7.931 1.00 62.62 87 ALA A N 1
ATOM 628 C CA . ALA A 1 87 ? 4.632 -18.480 6.605 1.00 62.62 87 ALA A CA 1
ATOM 629 C C . ALA A 1 87 ? 3.589 -19.022 5.607 1.00 62.62 87 ALA A C 1
ATOM 631 O O . ALA A 1 87 ? 3.188 -20.183 5.736 1.00 62.62 87 ALA A O 1
ATOM 632 N N . PRO A 1 88 ? 3.139 -18.213 4.630 1.00 65.25 88 PRO A N 1
ATOM 633 C CA . PRO A 1 88 ? 2.091 -18.600 3.693 1.00 65.25 88 PRO A CA 1
ATOM 634 C C . PRO A 1 88 ? 2.419 -19.959 3.068 1.00 65.25 88 PRO A C 1
ATOM 636 O O . PRO A 1 88 ? 3.333 -20.092 2.250 1.00 65.25 88 PRO A O 1
ATOM 639 N N . GLY A 1 89 ? 1.683 -20.987 3.498 1.00 71.25 89 GLY A N 1
ATOM 640 C CA . GLY A 1 89 ? 1.864 -22.343 3.005 1.00 71.25 89 GLY A CA 1
ATOM 641 C C . GLY A 1 89 ? 1.519 -22.425 1.514 1.00 71.25 89 GLY A C 1
ATOM 642 O O . GLY A 1 89 ? 0.808 -21.557 0.995 1.00 71.25 89 GLY A O 1
ATOM 643 N N . PRO A 1 90 ? 1.955 -23.476 0.805 1.00 74.50 90 PRO A N 1
ATOM 644 C CA . PRO A 1 90 ? 1.714 -23.632 -0.633 1.00 74.50 90 PRO A CA 1
ATOM 645 C C . PRO A 1 90 ? 0.227 -23.514 -1.015 1.00 74.50 90 PRO A C 1
ATOM 647 O O . PRO A 1 90 ? -0.096 -22.953 -2.059 1.00 74.50 90 PRO A O 1
ATOM 650 N N . ALA A 1 91 ? -0.685 -23.931 -0.130 1.00 77.75 91 ALA A N 1
ATOM 651 C CA . ALA A 1 91 ? -2.127 -23.771 -0.309 1.00 77.75 91 ALA A CA 1
ATOM 652 C C . ALA A 1 91 ? -2.574 -22.298 -0.394 1.00 77.75 91 ALA A C 1
ATOM 654 O O . ALA A 1 91 ? -3.393 -21.950 -1.241 1.00 77.75 91 ALA A O 1
ATOM 655 N N . THR A 1 92 ? -2.013 -21.409 0.432 1.00 81.44 92 THR A N 1
ATOM 656 C CA . THR A 1 92 ? -2.344 -19.974 0.380 1.00 81.44 92 THR A CA 1
ATOM 657 C C . THR A 1 92 ? -1.884 -19.352 -0.933 1.00 81.44 92 THR A C 1
ATOM 659 O O . THR A 1 92 ? -2.659 -18.647 -1.575 1.00 81.44 92 THR A O 1
ATOM 662 N N . ARG A 1 93 ? -0.675 -19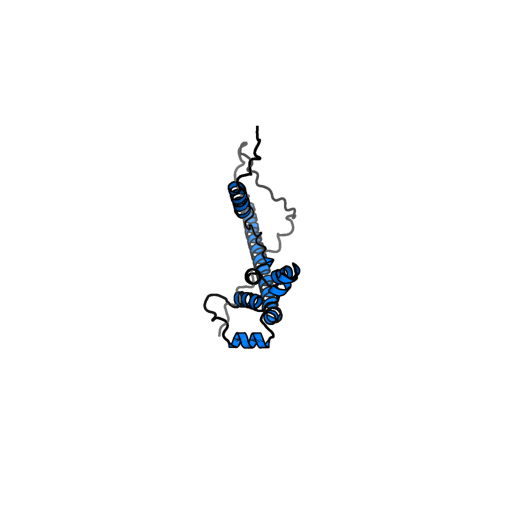.693 -1.402 1.00 81.44 93 ARG A N 1
ATOM 663 C CA . ARG A 1 93 ? -0.181 -19.243 -2.710 1.00 81.44 93 ARG A CA 1
ATOM 664 C C . ARG A 1 93 ? -1.041 -19.765 -3.860 1.00 81.44 93 ARG A C 1
ATOM 666 O O . ARG A 1 93 ? -1.297 -19.010 -4.790 1.00 81.44 93 ARG A O 1
ATOM 673 N N . ALA A 1 94 ? -1.546 -20.998 -3.780 1.00 82.44 94 ALA A N 1
ATOM 674 C CA . ALA A 1 94 ? -2.458 -21.554 -4.782 1.00 82.44 94 ALA A CA 1
ATOM 675 C C . ALA A 1 94 ? -3.805 -20.808 -4.832 1.00 82.44 94 ALA A C 1
ATOM 677 O O . ALA A 1 94 ? -4.279 -20.465 -5.914 1.00 82.44 94 ALA A O 1
ATOM 678 N N . VAL A 1 95 ? -4.396 -20.485 -3.675 1.00 85.75 95 VAL A N 1
ATOM 679 C CA . VAL A 1 95 ? -5.634 -19.686 -3.604 1.00 85.75 95 VAL A CA 1
ATOM 680 C C . VAL A 1 95 ? -5.406 -18.275 -4.144 1.00 85.75 95 VAL A C 1
ATOM 682 O O . VAL A 1 95 ? -6.201 -17.776 -4.936 1.00 85.75 95 VAL A O 1
ATOM 685 N N . VAL A 1 96 ? -4.302 -17.632 -3.760 1.00 87.44 96 VAL A N 1
ATOM 686 C CA . VAL A 1 96 ? -3.949 -16.296 -4.258 1.00 87.44 96 VAL A CA 1
ATOM 687 C C . VAL A 1 96 ? -3.719 -16.315 -5.767 1.00 87.44 96 VAL A C 1
ATOM 689 O O . VAL A 1 96 ? -4.202 -15.424 -6.466 1.00 87.44 96 VAL A O 1
ATOM 692 N N . ALA A 1 97 ? -3.038 -17.337 -6.285 1.00 86.94 97 ALA A N 1
ATOM 693 C CA . ALA A 1 97 ? -2.863 -17.524 -7.718 1.00 86.94 97 ALA A CA 1
ATOM 694 C C . ALA A 1 97 ? -4.218 -17.681 -8.429 1.00 86.94 97 ALA A C 1
ATOM 696 O O . ALA A 1 97 ? -4.462 -16.990 -9.416 1.00 86.94 97 ALA A O 1
ATOM 697 N N . ALA A 1 98 ? -5.138 -18.488 -7.886 1.00 87.94 98 ALA A N 1
ATOM 698 C CA . ALA A 1 98 ? -6.492 -18.655 -8.425 1.00 87.94 98 ALA A CA 1
ATOM 699 C C . ALA A 1 98 ? -7.322 -17.355 -8.387 1.00 87.94 98 ALA A C 1
ATOM 701 O O . ALA A 1 98 ? -8.115 -17.088 -9.288 1.00 87.94 98 ALA A O 1
ATOM 702 N N . LEU A 1 99 ? -7.105 -16.497 -7.384 1.00 86.06 99 LEU A N 1
ATOM 703 C CA . LEU A 1 99 ? -7.704 -15.160 -7.317 1.00 86.06 99 LEU A CA 1
ATOM 704 C C . LEU A 1 99 ? -7.120 -14.189 -8.359 1.00 86.06 99 LEU A C 1
ATOM 706 O O . LEU A 1 99 ? -7.718 -13.139 -8.617 1.00 86.06 99 LEU A O 1
ATOM 710 N N . GLY A 1 100 ? -5.996 -14.530 -8.992 1.00 88.31 100 GLY A N 1
ATOM 711 C CA . GLY A 1 100 ? -5.285 -13.685 -9.951 1.00 88.31 100 GLY A CA 1
ATOM 712 C C . GLY A 1 100 ? -4.213 -12.798 -9.314 1.00 88.31 100 GLY A C 1
ATOM 713 O O . GLY A 1 100 ? -3.982 -11.692 -9.800 1.00 88.31 100 GLY A O 1
ATOM 714 N N . GLY A 1 101 ? -3.606 -13.249 -8.213 1.00 90.81 101 GLY A N 1
ATOM 715 C CA . GLY A 1 101 ? -2.445 -12.623 -7.580 1.00 90.81 101 GLY A CA 1
ATOM 716 C C . GLY A 1 101 ? -2.759 -11.783 -6.337 1.00 90.81 101 GLY A C 1
ATOM 717 O O . GLY A 1 101 ? -3.908 -11.431 -6.035 1.00 90.81 101 GLY A O 1
ATOM 718 N N . TYR A 1 102 ? -1.700 -11.420 -5.609 1.00 90.38 102 TYR A N 1
ATOM 719 C CA . TYR A 1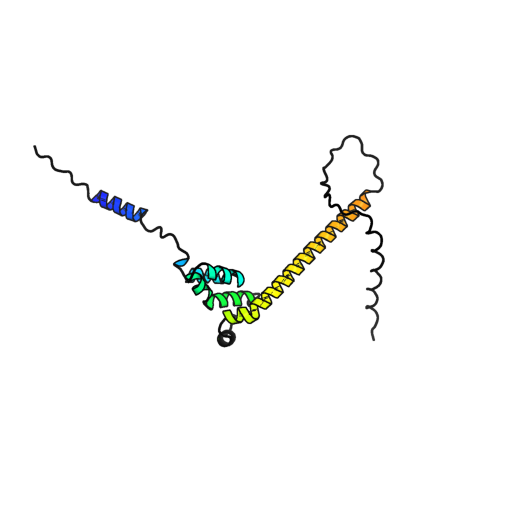 102 ? -1.785 -10.668 -4.350 1.00 90.38 102 TYR A CA 1
ATOM 720 C C . TYR A 1 102 ? -2.394 -9.280 -4.535 1.00 90.38 102 TYR A C 1
ATOM 722 O O . TYR A 1 102 ? -3.141 -8.802 -3.680 1.00 90.38 102 TYR A O 1
ATOM 730 N N . ARG A 1 103 ? -2.166 -8.643 -5.688 1.00 90.31 103 ARG A N 1
ATOM 731 C CA . ARG A 1 103 ? -2.777 -7.346 -6.002 1.00 90.31 103 ARG A CA 1
ATOM 732 C C . ARG A 1 103 ? -4.305 -7.411 -6.057 1.00 90.31 103 ARG A C 1
ATOM 734 O O . ARG A 1 103 ? -4.988 -6.452 -5.684 1.00 90.31 103 ARG A O 1
ATOM 741 N N . ARG A 1 104 ? -4.874 -8.511 -6.562 1.00 90.81 104 ARG A N 1
ATOM 742 C CA . ARG A 1 104 ? -6.333 -8.689 -6.624 1.00 90.81 104 ARG A CA 1
ATOM 743 C C . ARG A 1 104 ? -6.900 -9.011 -5.247 1.00 90.81 104 ARG A C 1
ATOM 745 O O . ARG A 1 104 ? -7.890 -8.390 -4.869 1.00 90.81 104 ARG A O 1
ATOM 752 N N . LEU A 1 105 ? -6.220 -9.860 -4.476 1.00 91.12 105 LEU A N 1
ATOM 753 C CA . LEU A 1 105 ? -6.553 -10.104 -3.071 1.00 91.12 105 LEU A CA 1
ATOM 754 C C . LEU A 1 105 ? -6.578 -8.800 -2.264 1.00 91.12 105 LEU A C 1
ATOM 756 O O . LEU A 1 105 ? -7.541 -8.549 -1.538 1.00 91.12 105 LEU A O 1
ATOM 760 N N . TYR A 1 106 ? -5.561 -7.944 -2.417 1.00 90.56 106 TYR A N 1
ATOM 761 C CA . TYR A 1 106 ? -5.497 -6.684 -1.682 1.00 90.56 106 TYR A CA 1
ATOM 762 C C . TYR A 1 106 ? -6.711 -5.802 -1.971 1.00 90.56 106 TYR A C 1
ATOM 764 O O . TYR A 1 106 ? -7.368 -5.338 -1.047 1.00 90.56 106 TYR A O 1
ATOM 772 N N . ARG A 1 107 ? -7.048 -5.600 -3.249 1.00 90.25 107 ARG A N 1
ATOM 773 C CA . ARG A 1 107 ? -8.175 -4.735 -3.631 1.00 90.25 107 ARG A CA 1
ATOM 774 C C . ARG A 1 107 ? -9.529 -5.267 -3.170 1.00 90.25 107 ARG A C 1
ATOM 776 O O . ARG A 1 107 ? -10.383 -4.467 -2.807 1.00 90.25 107 ARG A O 1
ATOM 783 N N . LEU A 1 108 ? -9.732 -6.583 -3.223 1.00 90.19 108 LEU A N 1
ATOM 784 C CA . LEU A 1 108 ? -11.026 -7.193 -2.911 1.00 90.19 108 LEU A CA 1
ATOM 785 C C . LEU A 1 108 ? -11.247 -7.363 -1.407 1.00 90.19 108 LEU A C 1
ATOM 787 O O . LEU A 1 108 ? -12.354 -7.130 -0.931 1.00 90.19 108 LEU A O 1
ATOM 791 N N . CYS A 1 109 ? -10.208 -7.749 -0.666 1.00 87.94 109 CYS A N 1
ATOM 792 C CA . CYS A 1 109 ? -10.360 -8.192 0.719 1.00 87.94 109 CYS A CA 1
ATOM 793 C C . CYS A 1 109 ? -9.653 -7.265 1.712 1.00 87.94 109 CYS A C 1
ATOM 795 O O . CYS A 1 109 ? -10.275 -6.775 2.653 1.00 87.94 109 CYS A O 1
ATOM 797 N N . LEU A 1 110 ? -8.356 -7.007 1.513 1.00 88.31 110 LEU A N 1
ATOM 798 C CA . LEU A 1 110 ? -7.549 -6.322 2.530 1.00 88.31 110 LEU A CA 1
ATOM 799 C C . LEU A 1 110 ? -7.773 -4.811 2.556 1.00 88.31 110 LEU A C 1
ATOM 801 O O . LEU A 1 110 ? -7.942 -4.253 3.630 1.00 88.31 110 LEU A O 1
ATOM 805 N N . GLY A 1 111 ? -7.815 -4.143 1.404 1.00 88.56 111 GLY A N 1
ATOM 806 C CA . GLY A 1 111 ? -8.039 -2.698 1.307 1.00 88.56 111 GLY A CA 1
ATOM 807 C C . GLY A 1 111 ? -9.312 -2.254 2.039 1.00 88.56 111 GLY A C 1
ATOM 808 O O . GLY A 1 111 ? -9.219 -1.439 2.957 1.00 88.56 111 GLY A O 1
ATOM 809 N N . PRO A 1 112 ? -10.488 -2.839 1.733 1.00 90.94 112 PRO A N 1
ATOM 810 C CA . PRO A 1 112 ? -11.729 -2.514 2.434 1.00 90.94 112 PRO A CA 1
ATOM 811 C C . PRO A 1 112 ? -11.681 -2.797 3.942 1.00 90.94 112 PRO A C 1
ATOM 813 O O . PRO A 1 112 ? -12.227 -2.022 4.730 1.00 90.94 112 PRO A O 1
ATOM 816 N N . ALA A 1 113 ? -11.035 -3.891 4.360 1.00 88.00 113 ALA A N 1
ATOM 817 C CA . ALA A 1 113 ? -10.891 -4.235 5.773 1.00 88.00 113 ALA A CA 1
ATOM 818 C C . ALA A 1 113 ? -9.999 -3.227 6.519 1.00 88.00 113 ALA A C 1
ATOM 820 O O . ALA A 1 113 ? -10.376 -2.741 7.587 1.00 88.00 113 ALA A O 1
ATOM 821 N N . LEU A 1 114 ? -8.859 -2.856 5.928 1.00 87.06 114 LEU A N 1
ATOM 822 C CA . LEU A 1 114 ? -7.927 -1.871 6.481 1.00 87.06 114 LEU A CA 1
ATOM 823 C C . LEU A 1 114 ? -8.554 -0.476 6.562 1.00 87.06 114 LEU A C 1
ATOM 825 O O . LEU A 1 114 ? -8.365 0.220 7.556 1.00 87.06 114 LEU A O 1
ATOM 829 N N . ASP A 1 115 ? -9.357 -0.085 5.573 1.00 89.19 115 ASP A N 1
ATOM 830 C CA . ASP A 1 115 ? -10.070 1.193 5.601 1.00 89.19 115 ASP A CA 1
ATOM 831 C C . ASP A 1 115 ? -11.097 1.260 6.735 1.00 89.19 115 ASP A C 1
ATOM 833 O O . ASP A 1 115 ? -11.206 2.281 7.420 1.00 89.19 115 ASP A O 1
ATOM 837 N N . ARG A 1 116 ? -11.845 0.173 6.964 1.00 91.00 116 ARG A N 1
ATOM 838 C CA . ARG A 1 116 ? -12.794 0.084 8.085 1.00 91.00 116 ARG A CA 1
ATOM 839 C C . ARG A 1 116 ? -12.071 0.159 9.426 1.00 91.00 116 ARG A C 1
ATOM 841 O O . ARG A 1 116 ? -12.483 0.935 10.286 1.00 91.00 116 ARG A O 1
ATOM 848 N N . LEU A 1 117 ? -10.974 -0.584 9.571 1.00 88.69 117 LEU A N 1
ATOM 849 C CA . LEU A 1 117 ? -10.154 -0.564 10.779 1.00 88.69 117 LEU A CA 1
ATOM 850 C C . LEU A 1 117 ? -9.571 0.833 11.041 1.00 88.69 117 LEU A C 1
ATOM 852 O O . LEU A 1 117 ? -9.646 1.333 12.161 1.00 88.69 117 LEU A O 1
ATOM 856 N N . GLY A 1 118 ? -9.064 1.501 10.001 1.00 88.00 118 GLY A N 1
ATOM 857 C CA . GLY A 1 118 ? -8.530 2.858 10.101 1.00 88.00 118 GLY A CA 1
ATOM 858 C C . GLY A 1 118 ? -9.574 3.878 10.562 1.00 88.00 118 GLY A C 1
ATOM 859 O O . GLY A 1 118 ? -9.277 4.718 11.412 1.00 88.00 118 GLY A O 1
ATOM 860 N N . ARG A 1 119 ? -10.817 3.783 10.065 1.00 90.19 119 ARG A N 1
ATOM 861 C CA . ARG A 1 119 ? -11.926 4.643 10.521 1.00 90.19 119 ARG A CA 1
ATOM 862 C C . ARG A 1 119 ? -12.301 4.374 11.973 1.00 90.19 119 ARG A C 1
ATOM 864 O O . ARG A 1 119 ? -12.418 5.327 12.738 1.00 90.19 119 ARG A O 1
ATOM 871 N N . ALA A 1 120 ? -12.436 3.107 12.358 1.00 91.19 120 ALA A N 1
ATOM 872 C CA . ALA A 1 120 ? -12.738 2.733 13.738 1.00 91.19 120 ALA A CA 1
ATOM 873 C C . ALA A 1 120 ? -11.660 3.251 14.704 1.00 91.19 120 ALA A C 1
ATOM 875 O O . ALA A 1 120 ? -11.966 3.828 15.744 1.00 91.19 120 ALA A O 1
ATOM 876 N N . GLN A 1 121 ? -10.384 3.138 14.327 1.00 91.44 121 GLN A N 1
ATOM 877 C CA . GLN A 1 121 ? -9.281 3.641 15.141 1.00 91.44 121 GLN A CA 1
ATOM 878 C C . GLN A 1 121 ? -9.264 5.176 15.222 1.00 91.44 121 GLN A C 1
ATOM 880 O O . GLN A 1 121 ? -8.957 5.732 16.275 1.00 91.44 121 GLN A O 1
ATOM 885 N N . ALA A 1 122 ? -9.600 5.880 14.138 1.00 91.44 122 ALA A N 1
ATOM 886 C CA . ALA A 1 122 ? -9.745 7.335 14.156 1.00 91.44 122 ALA A CA 1
ATOM 887 C C . ALA A 1 122 ? -10.890 7.783 15.082 1.00 91.44 122 ALA A C 1
ATOM 889 O O . ALA A 1 122 ? -10.704 8.702 15.878 1.00 91.44 122 ALA A O 1
ATOM 890 N N . GLN A 1 123 ? -12.034 7.094 15.037 1.00 92.69 123 GLN A N 1
ATOM 891 C CA . GLN A 1 123 ? -13.164 7.335 15.939 1.00 92.69 123 GLN A CA 1
ATOM 892 C C . GLN A 1 123 ? -12.789 7.073 17.400 1.00 92.69 123 GLN A C 1
ATOM 894 O O . GLN A 1 123 ? -13.058 7.913 18.253 1.00 92.69 123 GLN A O 1
ATOM 899 N N . ALA A 1 124 ? -12.101 5.965 17.686 1.00 93.44 124 ALA A N 1
ATOM 900 C CA . ALA A 1 124 ? -11.624 5.656 19.032 1.00 93.44 124 ALA A CA 1
ATOM 901 C C . ALA A 1 124 ? -10.679 6.746 19.567 1.00 93.44 124 ALA A C 1
ATOM 903 O O . ALA A 1 124 ? -10.831 7.198 20.699 1.00 93.44 124 ALA A O 1
ATOM 904 N N . ARG A 1 125 ? -9.742 7.238 18.742 1.00 93.12 125 ARG A N 1
ATOM 905 C CA . ARG A 1 125 ? -8.860 8.359 19.118 1.00 93.12 125 ARG A CA 1
ATOM 906 C C . ARG A 1 125 ? -9.637 9.650 19.378 1.00 93.12 125 ARG A C 1
ATOM 908 O O . ARG A 1 125 ? -9.342 10.338 20.351 1.00 93.12 125 ARG A O 1
ATOM 915 N N . ALA A 1 126 ? -10.625 9.969 18.541 1.00 93.62 126 ALA A N 1
ATOM 916 C CA . ALA A 1 126 ? -11.476 11.141 18.736 1.00 93.62 126 ALA A CA 1
ATOM 917 C C . ALA A 1 126 ? -12.273 11.038 20.045 1.00 93.62 126 ALA A C 1
ATOM 919 O O . ALA A 1 126 ? -12.291 11.985 20.827 1.00 93.62 126 ALA A O 1
ATOM 920 N N . HIS A 1 127 ? -12.850 9.868 20.326 1.00 95.19 127 HIS A N 1
ATOM 921 C CA . HIS A 1 127 ? -13.564 9.599 21.570 1.00 95.19 127 HIS A CA 1
ATOM 922 C C . HIS A 1 127 ? -12.657 9.765 22.796 1.00 95.19 127 HIS A C 1
ATOM 924 O O . HIS A 1 127 ? -13.024 10.454 23.744 1.00 95.19 127 HIS A O 1
ATOM 930 N N . LEU A 1 128 ? -11.443 9.203 22.764 1.00 96.19 128 LEU A N 1
ATOM 931 C CA . LEU A 1 128 ? -10.468 9.370 23.845 1.00 96.19 128 LEU A CA 1
ATOM 932 C C . LEU A 1 128 ? -10.082 10.842 24.044 1.00 96.19 128 LEU A C 1
ATOM 934 O O . LEU A 1 128 ? -10.036 11.312 25.177 1.00 96.19 128 LEU A O 1
ATOM 938 N N . SER A 1 129 ? -9.861 11.589 22.960 1.00 95.75 129 SER A N 1
ATOM 939 C CA . SER A 1 129 ? -9.555 13.023 23.029 1.00 95.75 129 SER A CA 1
ATOM 940 C C . SER A 1 129 ? -10.697 13.833 23.649 1.00 95.75 129 SER A C 1
ATOM 942 O O . SER A 1 129 ? -10.448 14.729 24.460 1.00 95.75 129 SER A O 1
ATOM 944 N N . LEU A 1 130 ? -11.946 13.533 23.281 1.00 97.06 130 LEU A N 1
ATOM 945 C CA . LEU A 1 130 ? -13.134 14.174 23.846 1.00 97.06 130 LEU A CA 1
ATOM 946 C C . LEU A 1 130 ? -13.303 13.819 25.323 1.00 97.06 130 LEU A C 1
ATOM 948 O O . LEU A 1 130 ? -13.489 14.714 26.139 1.00 97.06 130 LEU A O 1
ATOM 952 N N . SER A 1 131 ? -13.163 12.541 25.680 1.00 96.88 131 SER A N 1
ATOM 953 C CA . SER A 1 131 ? -13.225 12.074 27.068 1.00 96.88 131 SER A CA 1
ATOM 954 C C . SER A 1 131 ? -12.185 12.768 27.946 1.00 96.88 131 SER A C 1
ATOM 956 O O . SER A 1 131 ? -12.509 13.199 29.051 1.00 96.88 131 SER A O 1
ATOM 958 N N . LEU A 1 132 ? -10.954 12.920 27.451 1.00 97.56 132 LEU A N 1
ATOM 959 C CA . LEU A 1 132 ? -9.891 13.624 28.164 1.00 97.56 132 LEU A CA 1
ATOM 960 C C . LEU A 1 132 ? -10.251 15.110 28.326 1.00 97.56 132 LEU A C 1
ATOM 962 O O . LEU A 1 132 ? -10.148 15.664 29.416 1.00 97.56 132 LEU A O 1
ATOM 966 N N . SER A 1 133 ? -10.746 15.741 27.258 1.00 97.69 133 SER A N 1
ATOM 967 C CA . SER A 1 133 ? -11.151 17.152 27.274 1.00 97.69 133 SER A CA 1
ATOM 968 C C . SER A 1 133 ? -12.291 17.412 28.266 1.00 97.69 133 SER A C 1
ATOM 970 O O . SER A 1 133 ? -12.221 18.371 29.031 1.00 97.69 133 SER A O 1
ATOM 972 N N . LEU A 1 134 ? -13.303 16.537 28.308 1.00 97.00 134 LEU A N 1
ATOM 973 C CA . LEU A 1 134 ? -14.406 16.601 29.272 1.00 97.00 134 LEU A CA 1
ATOM 974 C C . LEU A 1 134 ? -13.926 16.361 30.706 1.00 97.00 134 LEU A C 1
ATOM 976 O O . LEU A 1 134 ? -14.345 17.077 31.613 1.00 97.00 134 LEU A O 1
ATOM 980 N N . SER A 1 135 ? -13.009 15.411 30.914 1.00 97.38 135 SER A N 1
ATOM 981 C CA . SER A 1 135 ? -12.408 15.176 32.229 1.00 97.38 135 SER A CA 1
ATOM 982 C C . SER A 1 135 ? -11.648 16.408 32.727 1.00 97.38 135 SER A C 1
ATOM 984 O O . SER A 1 135 ? -11.827 16.805 33.875 1.00 97.38 135 SER A O 1
ATOM 986 N N . LEU A 1 136 ? -10.833 17.043 31.877 1.00 97.12 136 LEU A N 1
ATOM 987 C CA . LEU A 1 136 ? -10.097 18.262 32.234 1.00 97.12 136 LEU A CA 1
ATOM 988 C C . LEU A 1 136 ? -11.031 19.448 32.478 1.00 97.12 136 LEU A C 1
ATOM 990 O O . LEU A 1 136 ? -10.814 20.218 33.410 1.00 97.12 136 LEU A O 1
ATOM 994 N N . PHE A 1 137 ? -12.082 19.576 31.669 1.00 97.06 137 PHE A N 1
ATOM 995 C CA . PHE A 1 137 ? -13.104 20.597 31.862 1.00 97.06 137 PHE A CA 1
ATOM 996 C C . PHE A 1 137 ? -13.814 20.427 33.210 1.00 97.06 137 PHE A C 1
ATOM 998 O O . PHE A 1 137 ? -13.933 21.390 33.963 1.00 97.06 137 PHE A O 1
ATOM 1005 N N . SER A 1 138 ? -14.217 19.200 33.557 1.00 94.62 138 SER A N 1
ATOM 1006 C CA . SER A 1 138 ? -14.855 18.913 34.843 1.00 94.62 138 SER A CA 1
ATOM 1007 C C . SER A 1 138 ? -13.950 19.267 36.023 1.00 94.62 138 SER A C 1
ATOM 1009 O O . SER A 1 138 ? -14.441 19.811 37.010 1.00 94.62 138 SER A O 1
ATOM 1011 N N . ILE A 1 139 ? -12.646 18.988 35.927 1.00 95.81 139 ILE A N 1
ATOM 1012 C CA . ILE A 1 139 ? -11.671 19.358 36.962 1.00 95.81 139 ILE A CA 1
ATOM 1013 C C . ILE A 1 139 ? -11.614 20.886 37.122 1.00 95.81 139 ILE A C 1
ATOM 1015 O O . ILE A 1 139 ? -11.764 21.374 38.240 1.00 95.81 139 ILE A O 1
ATOM 1019 N N . ASP A 1 140 ? -11.492 21.650 36.027 1.00 92.94 140 ASP A N 1
ATOM 1020 C CA . ASP A 1 140 ? -11.471 23.126 36.075 1.00 92.94 140 ASP A CA 1
ATOM 1021 C C . ASP A 1 140 ? -12.773 23.703 36.662 1.00 92.94 140 ASP A C 1
ATOM 1023 O O . ASP A 1 140 ? -12.741 24.659 37.441 1.00 92.94 140 ASP A O 1
ATOM 1027 N N . CYS A 1 141 ? -13.927 23.100 36.354 1.00 90.50 141 CYS A N 1
ATOM 1028 C CA . CYS A 1 141 ? -15.203 23.480 36.958 1.00 90.50 141 CYS A CA 1
ATOM 1029 C C . CYS A 1 141 ? -15.214 23.264 38.479 1.00 90.50 141 CYS A C 1
ATOM 1031 O O . CYS A 1 141 ? -15.615 24.170 39.215 1.00 90.50 141 CYS A O 1
ATOM 1033 N N . TYR A 1 142 ? -14.760 22.103 38.962 1.00 89.00 142 TYR A N 1
ATOM 1034 C CA . TYR A 1 142 ? -14.728 21.813 40.398 1.00 89.00 142 TYR A CA 1
ATOM 1035 C C . TYR A 1 142 ? -13.718 22.682 41.153 1.00 89.00 142 TYR A C 1
ATOM 1037 O O . TYR A 1 142 ? -14.039 23.171 42.236 1.00 89.00 142 TYR A O 1
ATOM 1045 N N . GLU A 1 143 ? -12.545 22.962 40.578 1.00 88.38 143 GLU A N 1
ATOM 1046 C CA . GLU A 1 143 ? -11.570 23.875 41.189 1.00 88.38 143 GLU A CA 1
ATOM 1047 C C . GLU A 1 143 ? -12.134 25.295 41.366 1.00 88.38 143 GLU A C 1
ATOM 1049 O O . GLU A 1 143 ? -11.877 25.952 42.378 1.00 88.38 143 GLU A O 1
ATOM 1054 N N . ARG A 1 144 ? -12.949 25.777 40.417 1.00 85.00 144 ARG A N 1
ATOM 1055 C CA . ARG A 1 144 ? -13.604 27.094 40.520 1.00 85.00 144 ARG A CA 1
ATOM 1056 C C . ARG A 1 144 ? -14.711 27.130 41.566 1.00 85.00 144 ARG A C 1
ATOM 1058 O O . ARG A 1 144 ? -14.856 28.146 42.240 1.00 85.00 144 ARG A O 1
ATOM 1065 N N . LEU A 1 145 ? -15.485 26.054 41.691 1.00 77.62 145 LEU A N 1
ATOM 1066 C CA . LEU A 1 145 ? -16.565 25.948 42.677 1.00 77.62 145 LEU A CA 1
ATOM 1067 C C . LEU A 1 145 ? -16.016 25.794 44.106 1.00 77.62 145 LEU A C 1
ATOM 1069 O O . LEU A 1 145 ? -16.576 26.369 45.035 1.00 77.62 145 LEU A O 1
ATOM 1073 N N . GLY A 1 146 ? -14.895 25.084 44.279 1.00 64.88 146 GLY A N 1
ATOM 1074 C CA . GLY A 1 146 ? -14.226 24.901 45.573 1.00 64.88 146 GLY A CA 1
ATOM 1075 C C . GLY A 1 146 ? -13.373 26.091 46.038 1.00 64.88 146 GLY A C 1
ATOM 1076 O O . GLY A 1 146 ? -13.077 26.201 47.223 1.00 64.88 146 GLY A O 1
ATOM 1077 N N . GLY A 1 147 ? -12.997 27.007 45.137 1.00 59.16 147 GLY A N 1
ATOM 1078 C CA . GLY A 1 147 ? -12.181 28.190 45.454 1.00 59.16 147 GLY A CA 1
ATOM 1079 C C . GLY A 1 147 ? -12.957 29.428 45.925 1.00 59.16 147 GLY A C 1
ATOM 1080 O O . GLY A 1 147 ? -12.350 30.477 46.134 1.00 59.16 147 GLY A O 1
ATOM 1081 N N . GLY A 1 148 ? -14.286 29.340 46.051 1.00 59.19 148 GLY A N 1
ATOM 1082 C CA . GLY A 1 148 ? -15.176 30.474 46.341 1.00 59.19 148 GLY A CA 1
ATOM 1083 C C . GLY A 1 148 ? -15.611 30.649 47.802 1.00 59.19 148 GLY A C 1
ATOM 1084 O O . GLY A 1 148 ? -16.411 31.541 48.075 1.00 59.19 148 GLY A O 1
ATOM 1085 N N . GLY A 1 149 ? -15.129 29.830 48.740 1.00 58.91 149 GLY A N 1
ATOM 1086 C CA . GLY A 1 149 ? -15.545 29.879 50.147 1.00 58.91 149 GLY A CA 1
ATOM 1087 C C . GLY A 1 149 ? -14.402 30.205 51.110 1.00 58.91 149 GLY A C 1
ATOM 1088 O O . GLY A 1 149 ? -13.553 29.359 51.353 1.00 58.91 149 GLY A O 1
ATOM 1089 N N . SER A 1 150 ? -14.432 31.417 51.676 1.00 51.88 150 SER A N 1
ATOM 1090 C CA . SER A 1 150 ? -13.740 31.873 52.902 1.00 51.88 150 SER A CA 1
ATOM 1091 C C . SER A 1 150 ? -12.200 31.920 52.933 1.00 51.88 150 SER A C 1
ATOM 1093 O O . SER A 1 150 ? -11.564 31.241 53.736 1.00 51.88 150 SER A O 1
ATOM 1095 N N . GLY A 1 151 ? -11.593 32.817 52.155 1.00 54.66 151 GLY A N 1
ATOM 1096 C CA . GLY A 1 151 ? -10.261 33.358 52.463 1.00 54.66 151 GLY A CA 1
ATOM 1097 C C . GLY A 1 151 ? -10.356 34.861 52.763 1.00 54.66 151 GLY A C 1
ATOM 1098 O O . GLY A 1 151 ? -11.012 35.558 51.986 1.00 54.66 151 GLY A O 1
ATOM 1099 N N . PRO A 1 152 ? -9.762 35.382 53.858 1.00 56.78 152 PRO A N 1
ATOM 1100 C CA . PRO A 1 152 ? -9.764 36.818 54.153 1.00 56.78 152 PRO A CA 1
ATOM 1101 C C . PRO A 1 152 ? -9.101 37.624 53.016 1.00 56.78 152 PRO A C 1
ATOM 1103 O O . PRO A 1 152 ? -8.289 37.069 52.269 1.00 56.78 152 PRO A O 1
ATOM 1106 N N . PRO A 1 153 ? -9.447 38.917 52.851 1.00 53.97 153 PRO A N 1
ATOM 1107 C CA . PRO A 1 153 ? -8.984 39.726 51.724 1.00 53.97 153 PRO A CA 1
ATOM 1108 C C . PRO A 1 153 ? -7.446 39.771 51.655 1.00 53.97 153 PRO A C 1
ATOM 1110 O O . PRO A 1 153 ? -6.794 39.896 52.695 1.00 53.97 153 PRO A O 1
ATOM 1113 N N . PRO A 1 154 ? -6.845 39.673 50.454 1.00 58.91 154 PRO A N 1
ATOM 1114 C CA . PRO A 1 154 ? -5.395 39.654 50.317 1.00 58.91 154 PRO A CA 1
ATOM 1115 C C . PRO A 1 154 ? -4.784 41.034 50.622 1.00 58.91 154 PRO A C 1
ATOM 1117 O O . PRO A 1 154 ? -5.383 42.058 50.280 1.00 58.91 154 PRO A O 1
ATOM 1120 N N . PRO A 1 155 ? -3.576 41.088 51.216 1.00 58.03 155 PRO A N 1
ATOM 1121 C CA . PRO A 1 155 ? -2.850 42.337 51.412 1.00 5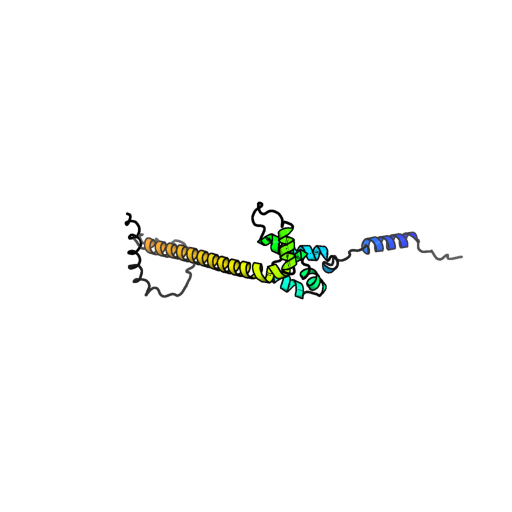8.03 155 PRO A CA 1
ATOM 1122 C C . PRO A 1 155 ? -2.429 42.959 50.065 1.00 58.03 155 PRO A C 1
ATOM 1124 O O . PRO A 1 155 ? -2.216 42.237 49.082 1.00 58.03 155 PRO A O 1
ATOM 1127 N N . PRO A 1 156 ? -2.280 44.295 49.994 1.00 49.88 156 PRO A N 1
ATOM 1128 C CA . PRO A 1 156 ? -1.882 44.991 48.778 1.00 49.88 156 PRO A CA 1
ATOM 1129 C C . PRO A 1 156 ? -0.401 44.721 48.478 1.00 49.88 156 PRO A C 1
ATOM 1131 O O . PRO A 1 156 ? 0.482 45.424 48.955 1.00 49.88 156 PRO A O 1
ATOM 1134 N N . GLY A 1 157 ? -0.117 43.683 47.694 1.00 57.53 157 GLY A N 1
ATOM 1135 C CA . GLY A 1 157 ? 1.242 43.403 47.229 1.00 57.53 157 GLY A CA 1
ATOM 1136 C C . GLY A 1 157 ? 1.486 41.925 46.969 1.00 57.53 157 GLY A C 1
ATOM 1137 O O . GLY A 1 157 ? 2.057 41.229 47.798 1.00 57.53 157 GLY A O 1
ATOM 1138 N N . GLY A 1 158 ? 1.068 41.428 45.808 1.00 44.97 158 GLY A N 1
ATOM 1139 C CA . GLY A 1 158 ? 1.334 40.046 45.419 1.00 44.97 158 GLY A CA 1
ATOM 1140 C C . GLY A 1 158 ? 1.081 39.838 43.938 1.00 44.97 158 GLY A C 1
ATOM 1141 O O . GLY A 1 158 ? -0.058 39.877 43.482 1.00 44.97 158 GLY A O 1
ATOM 1142 N N . SER A 1 159 ? 2.168 39.668 43.193 1.00 47.16 159 SER A N 1
ATOM 1143 C CA . SER A 1 159 ? 2.243 39.554 41.740 1.00 47.16 159 SER A CA 1
ATOM 1144 C C . SER A 1 159 ? 1.110 38.724 41.134 1.00 47.16 159 SER A C 1
ATOM 1146 O O . SER A 1 159 ? 0.968 37.533 41.416 1.00 47.16 159 SER A O 1
ATOM 1148 N N . GLN A 1 160 ? 0.342 39.351 40.237 1.00 44.75 160 GLN A N 1
ATOM 1149 C CA . GLN A 1 160 ? -0.608 38.681 39.354 1.00 44.75 160 GLN A CA 1
ATOM 1150 C C . GLN A 1 160 ? 0.123 37.594 38.563 1.00 44.75 160 GLN A C 1
ATOM 1152 O O . GLN A 1 160 ? 0.710 37.842 37.507 1.00 44.75 160 GLN A O 1
ATOM 1157 N N . ARG A 1 161 ? 0.065 36.352 39.044 1.00 48.28 161 ARG A N 1
ATOM 1158 C CA . ARG A 1 161 ? 0.396 35.195 38.222 1.00 48.28 161 ARG A CA 1
ATOM 1159 C C . ARG A 1 161 ? -0.702 35.123 37.174 1.00 48.28 161 ARG A C 1
ATOM 1161 O O . ARG A 1 161 ? -1.823 34.709 37.457 1.00 48.28 161 ARG A O 1
ATOM 1168 N N . ARG A 1 162 ? -0.384 35.653 35.993 1.00 48.50 162 ARG A N 1
ATOM 1169 C CA . ARG A 1 162 ? -1.251 35.826 34.827 1.00 48.50 162 ARG A CA 1
ATOM 1170 C C . ARG A 1 162 ? -1.819 34.463 34.413 1.00 48.50 162 ARG A C 1
ATOM 1172 O O . ARG A 1 162 ? -1.291 33.801 33.524 1.00 48.50 162 ARG A O 1
ATOM 1179 N N . ARG A 1 163 ? -2.884 34.016 35.086 1.00 51.34 163 ARG A N 1
ATOM 1180 C CA . ARG A 1 163 ? -3.723 32.902 34.646 1.00 51.34 163 ARG A CA 1
ATOM 1181 C C . ARG A 1 163 ? -4.288 33.348 33.307 1.00 51.34 163 ARG A C 1
ATOM 1183 O O . ARG A 1 163 ? -5.102 34.268 33.251 1.00 51.34 163 ARG A O 1
ATOM 1190 N N . ARG A 1 164 ? -3.766 32.775 32.220 1.00 43.94 164 ARG A N 1
ATOM 1191 C CA . ARG A 1 164 ? -4.298 32.980 30.874 1.00 43.94 164 ARG A CA 1
ATOM 1192 C C . ARG A 1 164 ? -5.749 32.517 30.911 1.00 43.94 164 ARG A C 1
ATOM 1194 O O . ARG A 1 164 ? -6.036 31.329 30.920 1.00 43.94 164 ARG A O 1
ATOM 1201 N N . ARG A 1 165 ? -6.650 33.488 31.027 1.00 45.47 165 ARG A N 1
ATOM 1202 C CA . ARG A 1 165 ? -8.083 33.317 30.855 1.00 45.47 165 ARG A CA 1
ATOM 1203 C C . ARG A 1 165 ? -8.264 32.899 29.398 1.00 45.47 165 ARG A C 1
ATOM 1205 O O . ARG A 1 165 ? -8.077 33.717 28.504 1.00 45.47 165 ARG A O 1
ATOM 1212 N N . CYS A 1 166 ? -8.531 31.619 29.157 1.00 41.97 166 CYS A N 1
ATOM 1213 C CA . CYS A 1 166 ? -9.060 31.190 27.872 1.00 41.97 166 CYS A CA 1
ATOM 1214 C C . CYS A 1 166 ? -10.461 31.787 27.768 1.00 41.97 166 CYS A C 1
ATOM 1216 O O . CYS A 1 166 ? -11.399 31.338 28.422 1.00 41.97 166 CYS A O 1
ATOM 1218 N N . SER A 1 167 ? -10.564 32.875 27.015 1.00 43.88 167 SER A N 1
ATOM 1219 C CA . SER A 1 167 ? -11.822 33.495 26.627 1.00 43.88 167 SER A CA 1
ATOM 1220 C C . SER A 1 167 ? -12.500 32.609 25.580 1.00 43.88 167 SER A C 1
ATOM 1222 O O . SER A 1 167 ? -12.475 32.922 24.396 1.00 43.88 167 SER A O 1
ATOM 1224 N N . SER A 1 168 ? -13.073 31.478 25.989 1.00 41.28 168 SER A N 1
ATOM 1225 C CA . SER A 1 168 ? -14.110 30.818 25.198 1.00 41.28 168 SER A CA 1
ATOM 1226 C C . SER A 1 168 ? -15.440 31.430 25.617 1.00 41.28 168 SER A C 1
ATOM 1228 O O . SER A 1 168 ? -15.990 31.115 26.671 1.00 41.28 168 SER A O 1
ATOM 1230 N N . SER A 1 169 ? -15.904 32.382 24.816 1.00 39.50 169 SER A N 1
ATOM 1231 C CA . SER A 1 169 ? -17.241 32.955 24.881 1.00 39.50 169 SER A CA 1
ATOM 1232 C C . SER A 1 169 ? -18.286 31.857 24.658 1.00 39.50 169 SER A C 1
ATOM 1234 O O . SER A 1 169 ? -18.664 31.569 23.527 1.00 39.50 169 SER A O 1
ATOM 1236 N N . ALA A 1 170 ? -18.739 31.233 25.737 1.00 39.44 170 ALA A N 1
ATOM 1237 C CA . ALA A 1 170 ? -19.997 30.509 25.787 1.00 39.44 170 ALA A CA 1
ATOM 1238 C C . ALA A 1 170 ? -20.675 30.928 27.092 1.00 39.44 170 ALA A C 1
ATOM 1240 O O . ALA A 1 170 ? -20.177 30.657 28.185 1.00 39.44 170 ALA A O 1
ATOM 1241 N N . SER A 1 171 ? -21.742 31.710 26.960 1.00 33.69 171 SER A N 1
ATOM 1242 C CA . SER A 1 171 ? -22.514 32.277 28.061 1.00 33.69 171 SER A CA 1
ATOM 1243 C C . SER A 1 171 ? -22.967 31.186 29.050 1.00 33.69 171 SER A C 1
ATOM 1245 O O . SER A 1 171 ? -23.525 30.178 28.618 1.00 33.69 171 SER A O 1
ATOM 1247 N N . PRO A 1 172 ? -22.767 31.357 30.370 1.00 41.16 172 PRO A N 1
ATOM 1248 C CA . PRO A 1 172 ? -23.055 30.333 31.371 1.00 41.16 172 PRO A CA 1
ATOM 1249 C C . PRO A 1 172 ? -24.461 30.507 31.961 1.00 41.16 172 PRO A C 1
ATOM 1251 O O . PRO A 1 172 ? -24.601 30.765 33.154 1.00 41.16 172 PRO A O 1
ATOM 1254 N N . SER A 1 173 ? -25.514 30.410 31.145 1.00 39.31 173 SER A N 1
ATOM 1255 C CA . SER A 1 173 ? -26.889 30.587 31.650 1.00 39.31 173 SER A CA 1
ATOM 1256 C C . SER A 1 173 ? -27.889 29.490 31.284 1.00 39.31 173 SER A C 1
ATOM 1258 O O . SER A 1 173 ? -29.071 29.681 31.536 1.00 39.31 173 SER A O 1
ATOM 1260 N N . THR A 1 174 ? -27.460 28.328 30.775 1.00 39.97 174 THR A N 1
ATOM 1261 C CA . THR A 1 174 ? -28.420 27.246 30.448 1.00 39.97 174 THR A CA 1
ATOM 1262 C C . THR A 1 174 ? -27.986 25.828 30.832 1.00 39.97 174 THR A C 1
ATOM 1264 O O . THR A 1 174 ? -28.616 24.866 30.414 1.00 39.97 174 THR A O 1
ATOM 1267 N N . CYS A 1 175 ? -26.954 25.658 31.665 1.00 36.69 175 CYS A N 1
ATOM 1268 C CA . CYS A 1 175 ? -26.515 24.329 32.130 1.00 36.69 175 CYS A CA 1
ATOM 1269 C C . CYS A 1 175 ? -26.825 24.079 33.611 1.00 36.69 175 CYS A C 1
ATOM 1271 O O . CYS A 1 175 ? -26.004 23.486 34.309 1.00 36.69 175 CYS A O 1
ATOM 1273 N N . ARG A 1 176 ? -27.970 24.559 34.118 1.00 44.31 176 ARG A N 1
ATOM 1274 C CA . ARG A 1 176 ? -28.376 24.283 35.507 1.00 44.31 176 ARG A CA 1
ATOM 1275 C C . ARG A 1 176 ? -29.470 23.225 35.669 1.00 44.31 176 ARG A C 1
ATOM 1277 O O . ARG A 1 176 ? -29.632 22.765 36.788 1.00 44.31 176 ARG A O 1
ATOM 1284 N N . ASP A 1 177 ? -30.090 22.738 34.589 1.00 37.69 177 ASP A N 1
ATOM 1285 C CA . ASP A 1 177 ? -31.314 21.927 34.733 1.00 37.69 177 ASP A CA 1
ATOM 1286 C C . ASP A 1 177 ? -31.307 20.516 34.114 1.00 37.69 177 ASP A C 1
ATOM 1288 O O . ASP A 1 177 ? -32.355 19.883 34.092 1.00 37.69 177 ASP A O 1
ATOM 1292 N N . HIS A 1 178 ? -30.180 19.951 33.655 1.00 37.78 178 HIS A N 1
ATOM 1293 C CA . HIS A 1 178 ? -30.179 18.577 33.090 1.00 37.78 178 HIS A CA 1
ATOM 1294 C C . HIS A 1 178 ? -29.256 17.556 33.772 1.00 37.78 178 HIS A C 1
ATOM 1296 O O . HIS A 1 178 ? -29.099 16.445 33.279 1.00 37.78 178 HIS A O 1
ATOM 1302 N N . ILE A 1 179 ? -28.709 17.862 34.953 1.00 43.47 179 ILE A N 1
ATOM 1303 C CA . ILE A 1 179 ? -28.031 16.857 35.795 1.00 43.47 179 ILE A CA 1
ATOM 1304 C C . ILE A 1 179 ? -28.951 16.513 36.970 1.00 43.47 179 ILE A C 1
ATOM 1306 O O . ILE A 1 179 ? -28.654 16.815 38.122 1.00 43.47 179 ILE A O 1
ATOM 1310 N N . ALA A 1 180 ? -30.117 15.942 36.668 1.00 40.84 180 ALA A N 1
ATOM 1311 C CA . ALA A 1 180 ? -30.998 15.366 37.685 1.00 40.84 180 ALA A CA 1
ATOM 1312 C C . ALA A 1 180 ? -31.803 14.135 37.225 1.00 40.84 180 ALA A C 1
ATOM 1314 O O . ALA A 1 180 ? -32.511 13.583 38.056 1.00 40.84 180 ALA A O 1
ATOM 1315 N N . ASP A 1 181 ? -31.668 13.653 35.978 1.00 37.28 181 ASP A N 1
ATOM 1316 C CA . ASP A 1 181 ? -32.559 12.588 35.466 1.00 37.28 181 ASP A CA 1
ATOM 1317 C C . ASP A 1 181 ? -31.892 11.267 35.026 1.00 37.28 181 ASP A C 1
ATOM 1319 O O . ASP A 1 181 ? -32.587 10.302 34.741 1.00 37.28 181 ASP A O 1
ATOM 1323 N N . GLU A 1 182 ? -30.560 11.127 35.049 1.00 42.53 182 GLU A N 1
ATOM 1324 C CA . GLU A 1 182 ? -29.890 9.859 34.665 1.00 42.53 182 GLU A CA 1
ATOM 1325 C C . GLU A 1 182 ? -29.222 9.120 35.838 1.00 42.53 182 GLU A C 1
ATOM 1327 O O . GLU A 1 182 ? -28.128 8.566 35.729 1.00 42.53 182 GLU A O 1
ATOM 1332 N N . ARG A 1 183 ? -29.876 9.087 37.006 1.00 42.56 183 ARG A N 1
ATOM 1333 C CA . ARG A 1 183 ? -29.446 8.230 38.134 1.00 42.56 183 ARG A CA 1
ATOM 1334 C C . ARG A 1 183 ? -30.471 7.192 38.593 1.00 42.56 183 ARG A C 1
ATOM 1336 O O . ARG A 1 183 ? -30.289 6.594 39.647 1.00 42.56 183 ARG A O 1
ATOM 1343 N N . LEU A 1 184 ? -31.494 6.922 37.784 1.00 44.78 184 LEU A N 1
ATOM 1344 C CA . LEU A 1 184 ? -32.521 5.905 38.045 1.00 44.78 184 LEU A CA 1
ATOM 1345 C C . LEU A 1 184 ? -32.725 4.991 36.823 1.00 44.78 184 LEU A C 1
ATOM 1347 O O . LEU A 1 184 ? -33.808 4.929 36.258 1.00 44.78 184 LEU A O 1
ATOM 1351 N N . SER A 1 185 ? -31.679 4.284 36.375 1.00 42.44 185 SER A N 1
ATOM 1352 C CA . SER A 1 185 ? -31.867 3.155 35.437 1.00 42.44 185 SER A CA 1
ATOM 1353 C C . SER A 1 185 ? -30.678 2.183 35.334 1.00 42.44 185 SER A C 1
ATOM 1355 O O . SER A 1 185 ? -30.400 1.659 34.260 1.00 42.44 185 SER A O 1
ATOM 1357 N N . ILE A 1 186 ? -29.923 1.946 36.416 1.00 44.28 186 ILE A N 1
ATOM 1358 C CA . ILE A 1 186 ? -28.827 0.945 36.397 1.00 44.28 186 ILE A CA 1
ATOM 1359 C C . ILE A 1 186 ? -28.931 -0.113 37.516 1.00 44.28 186 ILE A C 1
ATOM 1361 O O . ILE A 1 186 ? -28.315 -1.168 37.400 1.00 44.28 186 ILE A O 1
ATOM 1365 N N . ASP A 1 187 ? -29.786 0.057 38.530 1.00 44.41 187 ASP A N 1
ATOM 1366 C CA . ASP A 1 187 ? -29.880 -0.906 39.646 1.00 44.41 187 ASP A CA 1
ATOM 1367 C C . ASP A 1 187 ? -30.924 -2.038 39.482 1.00 44.41 187 ASP A C 1
ATOM 1369 O O . ASP A 1 187 ? -31.086 -2.850 40.392 1.00 44.41 187 ASP A O 1
ATOM 1373 N N . ASP A 1 188 ? -31.580 -2.183 38.322 1.00 44.25 188 ASP A N 1
ATOM 1374 C CA . ASP A 1 188 ? -32.659 -3.179 38.115 1.00 44.25 188 ASP A CA 1
ATOM 1375 C C . ASP A 1 188 ? -32.266 -4.400 37.248 1.00 44.25 188 ASP A C 1
ATOM 1377 O O . ASP A 1 188 ? -33.102 -5.006 36.590 1.00 44.25 188 ASP A O 1
ATOM 1381 N N . GLN A 1 189 ? -30.985 -4.795 37.203 1.00 47.44 189 GLN A N 1
ATOM 1382 C CA . GLN A 1 189 ? -30.577 -6.059 36.540 1.00 47.44 189 GLN A CA 1
ATOM 1383 C C . GLN A 1 189 ? -29.895 -7.085 37.455 1.00 47.44 189 GLN A C 1
ATOM 1385 O O . GLN A 1 189 ? -29.503 -8.154 36.995 1.00 47.44 189 GLN A O 1
ATOM 1390 N N . SER A 1 190 ? -29.799 -6.828 38.764 1.00 47.72 190 SER A N 1
ATOM 1391 C CA . SER A 1 190 ? -29.138 -7.761 39.699 1.00 47.72 190 SER A CA 1
ATOM 1392 C C . SER A 1 190 ? -30.089 -8.673 40.482 1.00 47.72 190 SER A C 1
ATOM 1394 O O . SER A 1 190 ? -29.652 -9.403 41.371 1.00 47.72 190 SER A O 1
ATOM 1396 N N . ARG A 1 191 ? -31.391 -8.671 40.186 1.00 51.03 191 ARG A N 1
ATOM 1397 C CA . ARG A 1 191 ? -32.348 -9.586 40.818 1.00 51.03 191 ARG A CA 1
ATOM 1398 C C . ARG A 1 191 ? -33.338 -10.092 39.791 1.00 51.03 191 ARG A C 1
ATOM 1400 O O . ARG A 1 191 ? -34.306 -9.402 39.532 1.00 51.03 191 ARG A O 1
ATOM 1407 N N . LEU A 1 192 ? -33.087 -11.285 39.255 1.00 42.19 192 LEU A N 1
ATOM 1408 C CA . LEU A 1 192 ? -34.088 -12.275 38.834 1.00 42.19 192 LEU A CA 1
ATOM 1409 C C . LEU A 1 192 ? -33.334 -13.532 38.362 1.00 42.19 192 LEU A C 1
ATOM 1411 O O . LEU A 1 192 ? -32.997 -13.679 37.192 1.00 42.19 192 LEU A O 1
ATOM 1415 N N . GLY A 1 193 ? -33.031 -14.415 39.317 1.00 49.81 193 GLY A N 1
ATOM 1416 C CA . GLY A 1 193 ? -32.985 -15.858 39.063 1.00 49.81 193 GLY A CA 1
ATOM 1417 C C . GLY A 1 193 ? -34.402 -16.415 39.227 1.00 49.81 193 GLY A C 1
ATOM 1418 O O . GLY A 1 193 ? -35.199 -15.839 39.978 1.00 49.81 193 GLY A O 1
ATOM 1419 N N . PRO A 1 194 ? -34.744 -17.468 38.483 1.00 49.53 194 PRO A N 1
ATOM 1420 C CA . PRO A 1 194 ? -34.676 -18.810 39.070 1.00 49.53 194 PRO A CA 1
ATOM 1421 C C . PRO A 1 194 ? -33.670 -19.744 38.389 1.00 49.53 194 PRO A C 1
ATOM 1423 O O . PRO A 1 194 ? -33.462 -19.619 37.162 1.00 49.53 194 PRO A O 1
#

Radius of gyration: 36.15 Å; chains: 1; bounding box: 108×69×86 Å